Protein 1X11 (pdb70)

B-factor: mean 43.67, std 14.94, range [14.28, 111.96]

Foldseek 3Di:
DDQAVWDKFKWAWQFKDKWWDFQQDDPVVVCQVVGVVVSVVPAIWIWIHHLFWTKTARVVHRDITGTLVFWDDWDADQQKIWTGWVGGGGIMMITIIGHNCRVVVRVSSVVSCVVNVVCVCVPPVD/DDDDDDPVVVVD/DKDKWAWQDKDDDVVPCQVVGVVVSCVCVVVPCFIWMWDDALQWIWIAGPPVRHITGGLVQKDDWDQDPFWIWTGECNITTIIGHPCSVVVRVRNVVSVVVNVQVVCVVVVHHD/DDDDDDPCVVVVD

Solvent-accessible surface area: 13990 Å² total

InterPro domains:
  IPR001478 PDZ domain [PF00595] (657-739)
  IPR001478 PDZ domain [PF00595] (752-819)
  IPR001478 PDZ domain [PS50106] (656-741)
  IPR001478 PDZ domain [PS50106] (747-823)
  IPR001478 PDZ domain [SM00228] (665-743)
  IPR001478 PDZ domain [SM00228] (757-823)
  IPR006020 PTB/PI domain [PF00640] (461-617)
  IPR006020 PTB/PI domain [PS01179] (457-643)
  IPR006020 PTB/PI domain [SM00462] (456-621)
  IPR011993 PH-like domain superfamily [G3DSA:2.30.29.30] (451-618)
  IPR036034 PDZ superfamily [G3DSA:2.30.42.10] (650-744)
  IPR036034 PDZ superfamily [G3DSA:2.30.42.10] (745-831)
  IPR036034 PDZ superfamily [SSF50156] (631-754)
  IPR036034 PDZ superfamily [SSF50156] (746-830)
  IPR051230 Amyloid-beta A4 Precursor Protein-Binding [PTHR12345] (24-837)

Nearest PDB structures (foldseek):
  1x11-assembly1_B  TM=1.009E+00  e=1.014E-18  Homo sapiens
  1aqc-assembly2_B-2  TM=9.686E-01  e=5.767E-17  Homo sapiens
  3qij-assembly1_A  TM=8.470E-01  e=6.993E-02  Homo sapiens
  2ys5-assembly1_A  TM=7.601E-01  e=4.128E-02  Homo sapiens
  6d2q-assembly1_A  TM=6.461E-01  e=1.256E-01  Danio rerio

Sequence (265 aa):
EDLIDGIIFAANYLGSTQLLSDKTPSKNVRQAQEAVSRIKAQTEVDLFILTQRIKVLNADTQETDHPLRTISYIADIGNIVVLARDGKRQYKICHVFESEDAQLIAQSIGQAFSVAYQEFLRANGIQNGYENPTYKFFIIFAANYLGSTQLLVRQAQEAVSRIKAQKLAKSTEVDLFILTQRIKVLNADTQETDHPLRTISYIADIGNIVVLARYKICHVFESEDAQLIAQSIGQAFSVAYQEFLRANGINPQNGYENPTYKFFE

Structure (mmCIF, N/CA/C/O backbone):
data_1X11
#
_entry.id   1X11
#
_cell.length_a   74.600
_cell.length_b   74.600
_cell.length_c   155.400
_cell.angle_alpha   90.00
_cell.angle_beta   90.00
_cell.angle_gamma   90.00
#
_symmetry.space_group_name_H-M   'P 41 21 2'
#
loop_
_entity.id
_entity.type
_entity.pdbx_description
1 polymer X11
2 polymer '13-MER PEPTIDE'
3 water water
#
loop_
_atom_site.group_PDB
_atom_site.id
_atom_site.type_symbol
_atom_site.label_atom_id
_atom_site.label_alt_id
_atom_site.label_comp_id
_atom_site.label_asym_id
_atom_site.label_entity_id
_atom_site.label_seq_id
_atom_site.pdbx_PDB_ins_code
_atom_site.Cartn_x
_atom_site.Cartn_y
_atom_site.Cartn_z
_atom_site.occupancy
_atom_site.B_iso_or_equiv
_atom_site.auth_seq_id
_atom_site.auth_comp_id
_atom_site.auth_asym_id
_atom_site.auth_atom_id
_atom_site.pdbx_PDB_model_num
ATOM 12 N N . GLU A 1 2 ? 71.909 11.645 81.219 1.00 42.19 324 GLU A N 1
ATOM 13 C CA . GLU A 1 2 ? 70.810 10.697 81.115 1.00 41.39 324 GLU A CA 1
ATOM 14 C C . GLU A 1 2 ? 70.612 10.266 79.665 1.00 41.17 324 GLU A C 1
ATOM 15 O O . GLU A 1 2 ? 70.789 11.075 78.749 1.00 41.48 324 GLU A O 1
ATOM 22 N N . ASP A 1 3 ? 70.333 8.979 79.461 1.00 41.51 325 ASP A N 1
ATOM 23 C CA . ASP A 1 3 ? 70.115 8.430 78.118 1.00 39.89 325 ASP A CA 1
ATOM 24 C C . ASP A 1 3 ? 68.760 7.732 78.057 1.00 38.13 325 ASP A C 1
ATOM 25 O O . ASP A 1 3 ? 67.936 7.942 78.953 1.00 38.37 325 ASP A O 1
ATOM 31 N N . LEU A 1 4 ? 68.525 6.944 76.998 1.00 34.17 326 LEU A N 1
ATOM 32 C CA . LEU A 1 4 ? 67.263 6.217 76.813 1.00 31.13 326 LEU A CA 1
ATOM 33 C C . LEU A 1 4 ? 67.084 5.077 77.801 1.00 33.71 326 LEU A C 1
ATOM 34 O O . LEU A 1 4 ? 65.971 4.599 77.996 1.00 35.08 326 LEU A O 1
ATOM 40 N N . ILE A 1 5 ? 68.200 4.598 78.349 1.00 36.13 327 ILE A N 1
ATOM 41 C CA . ILE A 1 5 ? 68.223 3.522 79.335 1.00 32.18 327 ILE A CA 1
ATOM 42 C C . ILE A 1 5 ? 67.845 4.117 80.682 1.00 33.47 327 ILE A C 1
ATOM 43 O O . ILE A 1 5 ? 67.157 3.480 81.486 1.00 35.37 327 ILE A O 1
ATOM 49 N N . ASP A 1 6 ? 68.292 5.349 80.908 1.00 32.40 328 ASP A N 1
ATOM 50 C CA . ASP A 1 6 ? 68.022 6.075 82.147 1.00 35.39 328 ASP A CA 1
ATOM 51 C C . ASP A 1 6 ? 66.639 6.721 82.121 1.00 33.73 328 ASP A C 1
ATOM 52 O O . ASP A 1 6 ? 65.843 6.624 83.065 1.00 32.77 328 ASP A O 1
ATOM 58 N N . GLY A 1 7 ? 66.353 7.347 80.991 1.00 33.67 329 GLY A N 1
ATOM 59 C CA . GLY A 1 7 ? 65.101 8.045 80.815 1.00 31.51 329 GLY A CA 1
ATOM 60 C C . GLY A 1 7 ? 65.512 9.473 80.525 1.00 32.27 329 GLY A C 1
ATOM 61 O O . GLY A 1 7 ? 66.476 9.992 81.122 1.00 29.03 329 GLY A O 1
ATOM 63 N N . ILE A 1 8 ? 64.813 10.080 79.566 1.00 33.20 330 ILE A N 1
ATOM 64 C CA . ILE A 1 8 ? 65.052 11.460 79.131 1.00 29.51 330 ILE A CA 1
ATOM 65 C C . ILE A 1 8 ? 63.696 12.188 79.147 1.00 25.82 330 ILE A C 1
ATOM 66 O O . ILE A 1 8 ? 62.652 11.562 79.139 1.00 22.91 330 ILE A O 1
ATOM 72 N N . ILE A 1 9 ? 63.703 13.504 79.221 1.00 26.33 331 ILE A N 1
ATOM 73 C CA . ILE A 1 9 ? 62.445 14.212 79.269 1.00 29.62 331 ILE A CA 1
ATOM 74 C C . ILE A 1 9 ? 62.292 15.217 78.135 1.00 29.96 331 ILE A C 1
ATOM 75 O O . ILE A 1 9 ? 63.255 15.522 77.436 1.00 31.49 331 ILE A O 1
ATOM 81 N N . PHE A 1 10 ? 61.049 15.645 77.921 1.00 31.22 332 PHE A N 1
ATOM 82 C CA . PHE A 1 10 ? 60.653 16.630 76.911 1.00 29.10 332 PHE A CA 1
ATOM 83 C C . PHE A 1 10 ? 59.417 17.314 77.477 1.00 29.20 332 PHE A C 1
ATOM 84 O O . PHE A 1 10 ? 58.639 16.701 78.219 1.00 27.72 332 PHE A O 1
ATOM 93 N N . ALA A 1 11 ? 59.257 18.591 77.148 1.00 33.20 333 ALA A N 1
ATOM 94 C CA . ALA A 1 11 ? 58.119 19.387 77.621 1.00 33.03 333 ALA A CA 1
ATOM 95 C C . ALA A 1 11 ? 56.929 19.201 76.681 1.00 32.92 333 ALA A C 1
ATOM 96 O O . ALA A 1 11 ? 57.076 19.256 75.448 1.00 30.42 333 ALA A O 1
ATOM 99 N N . ALA A 1 12 ? 55.762 18.964 77.268 1.00 30.79 334 ALA A N 1
ATOM 100 C CA . ALA A 1 12 ? 54.549 18.765 76.497 1.00 29.74 334 ALA A CA 1
ATOM 101 C C . ALA A 1 12 ? 53.380 19.384 77.241 1.00 30.72 334 ALA A C 1
ATOM 102 O O . ALA A 1 12 ? 53.493 19.713 78.427 1.00 30.06 334 ALA A O 1
ATOM 105 N N . ASN A 1 13 ? 52.290 19.612 76.518 1.00 33.09 335 ASN A N 1
ATOM 106 C CA . ASN A 1 13 ? 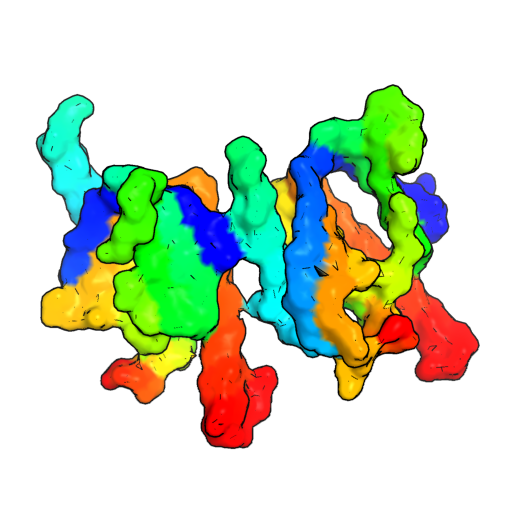51.071 20.138 77.118 1.00 34.61 335 ASN A CA 1
ATOM 107 C C . ASN A 1 13 ? 50.053 19.025 76.918 1.00 32.28 335 ASN A C 1
ATOM 108 O O . ASN A 1 13 ? 49.834 18.578 75.793 1.00 32.83 335 ASN A O 1
ATOM 116 N N . TYR A 1 14 ? 49.546 18.489 78.017 1.00 26.34 336 TYR A N 1
ATOM 117 C CA . TYR A 1 14 ? 48.575 17.422 77.969 1.00 28.69 336 TYR A CA 1
ATOM 118 C C . TYR A 1 14 ? 47.218 17.975 77.536 1.00 33.66 336 TYR A C 1
ATOM 119 O O . TYR A 1 14 ? 46.676 18.874 78.202 1.00 35.62 336 TYR A O 1
ATOM 130 N N . LEU A 1 15 ? 46.678 17.459 76.427 1.00 33.55 337 LEU A N 1
ATOM 131 C CA . LEU A 1 15 ? 45.390 17.922 75.910 1.00 32.24 337 LEU A CA 1
ATOM 132 C C . LEU A 1 15 ? 44.252 17.101 76.489 1.00 34.89 337 LEU A C 1
ATOM 133 O O . LEU A 1 15 ? 43.292 17.660 77.010 1.00 38.34 337 LEU A O 1
ATOM 139 N N . GLY A 1 16 ? 44.375 15.780 76.418 1.00 34.26 338 GLY A N 1
ATOM 140 C CA . GLY A 1 16 ? 43.349 14.905 76.950 1.00 32.50 338 GLY A CA 1
ATOM 141 C C . GLY A 1 16 ? 43.409 13.525 76.323 1.00 36.52 338 GLY A C 1
ATOM 142 O O . GLY A 1 16 ? 43.941 13.361 75.224 1.00 38.44 338 GLY A O 1
ATOM 144 N N . SER A 1 17 ? 42.876 12.525 77.019 1.00 37.76 339 SER A N 1
ATOM 145 C CA . SER A 1 17 ? 42.878 11.161 76.508 1.00 36.89 339 SER A CA 1
ATOM 146 C C . SER A 1 17 ? 41.525 10.809 75.905 1.00 38.98 339 SER A C 1
ATOM 147 O O . SER A 1 17 ? 40.512 11.434 76.218 1.00 40.49 339 SER A O 1
ATOM 152 N N . THR A 1 18 ? 41.505 9.742 75.119 1.00 39.96 340 THR A N 1
ATOM 153 C CA . THR A 1 18 ? 40.312 9.255 74.443 1.00 39.16 340 THR A CA 1
ATOM 154 C C . THR A 1 18 ? 40.394 7.717 74.431 1.00 37.28 340 THR A C 1
ATOM 155 O O . THR A 1 18 ? 41.318 7.153 75.006 1.00 37.52 340 THR A O 1
ATOM 161 N N . GLN A 1 19 ? 39.378 7.037 73.914 1.00 34.57 341 GLN A N 1
ATOM 162 C CA . GLN A 1 19 ? 39.418 5.588 73.839 1.00 34.10 341 GLN A CA 1
ATOM 163 C C . GLN A 1 19 ? 38.712 5.128 72.581 1.00 31.82 341 GLN A C 1
ATOM 164 O O . GLN A 1 19 ? 37.782 5.790 72.137 1.00 36.76 341 GLN A O 1
ATOM 173 N N . LEU A 1 20 ? 39.178 4.033 71.986 1.00 30.41 342 LEU A N 1
ATOM 174 C CA . LEU A 1 20 ? 38.573 3.493 70.771 1.00 31.32 342 LEU A CA 1
ATOM 175 C C . LEU A 1 20 ? 38.819 1.998 70.708 1.00 34.76 342 LEU A C 1
ATOM 176 O O . LEU A 1 20 ? 39.384 1.435 71.648 1.00 35.19 342 LEU A O 1
ATOM 182 N N . LEU A 1 21 ? 38.277 1.336 69.684 1.00 36.26 343 LEU A N 1
ATOM 183 C CA . LEU A 1 21 ? 38.493 -0.103 69.494 1.00 35.97 343 LEU A CA 1
ATOM 184 C C . LEU A 1 21 ? 39.409 -0.261 68.291 1.00 37.82 343 LEU A C 1
ATOM 185 O O . LEU A 1 21 ? 39.367 0.540 67.354 1.00 36.35 343 LEU A O 1
ATOM 191 N N . SER A 1 22 ? 40.212 -1.313 68.301 1.00 40.89 344 SER A N 1
ATOM 192 C CA . SER A 1 22 ? 41.140 -1.590 67.217 1.00 44.53 344 SER A CA 1
ATOM 193 C C . SER A 1 22 ? 41.207 -3.096 67.098 1.00 50.08 344 SER A C 1
ATOM 194 O O . SER A 1 22 ? 40.743 -3.810 67.986 1.00 53.25 344 SER A O 1
ATOM 199 N N . ASP A 1 23 ? 41.745 -3.584 65.992 1.00 55.36 345 ASP A N 1
ATOM 200 C CA . ASP A 1 23 ? 41.903 -5.018 65.821 1.00 61.19 345 ASP A CA 1
ATOM 201 C C . ASP A 1 23 ? 43.180 -5.416 66.543 1.00 64.04 345 ASP A C 1
ATOM 202 O O . ASP A 1 23 ? 43.815 -4.587 67.210 1.00 62.26 345 ASP A O 1
ATOM 208 N N . LYS A 1 24 ? 43.559 -6.681 66.386 1.00 67.71 346 LYS A N 1
ATOM 209 C CA . LYS A 1 24 ? 44.774 -7.215 66.995 1.00 69.21 346 LYS A CA 1
ATOM 210 C C . LYS A 1 24 ? 45.976 -6.351 66.604 1.00 67.60 346 LYS A C 1
ATOM 211 O O . LYS A 1 24 ? 46.662 -5.778 67.462 1.00 67.48 346 LYS A O 1
ATOM 214 N N . THR A 1 25 ? 46.236 -6.271 65.306 1.00 64.22 347 THR A N 1
ATOM 215 C CA . THR A 1 25 ? 47.340 -5.464 64.826 1.00 64.24 347 THR A CA 1
ATOM 216 C C . THR A 1 25 ? 46.916 -4.837 63.498 1.00 60.17 347 THR A C 1
ATOM 217 O O . THR A 1 25 ? 47.157 -5.399 62.433 1.00 61.11 347 THR A O 1
ATOM 223 N N . PRO A 1 26 ? 46.206 -3.693 63.555 1.00 57.05 348 PRO A N 1
ATOM 224 C CA . PRO A 1 26 ? 45.727 -2.963 62.374 1.00 54.64 348 PRO A CA 1
ATOM 225 C C . PRO A 1 26 ? 46.896 -2.410 61.568 1.00 53.07 348 PRO A C 1
ATOM 226 O O . PRO A 1 26 ? 48.030 -2.363 62.061 1.00 53.19 348 PRO A O 1
ATOM 230 N N . SER A 1 27 ? 46.629 -1.974 60.342 1.00 47.91 349 SER A N 1
ATOM 231 C CA . SER A 1 27 ? 47.697 -1.441 59.515 1.00 43.82 349 SER A CA 1
ATOM 232 C C . SER A 1 27 ? 48.139 -0.059 60.004 1.00 41.34 349 SER A C 1
ATOM 233 O O . SER A 1 27 ? 47.455 0.565 60.814 1.00 40.31 349 SER A O 1
ATOM 238 N N . LYS A 1 28 ? 49.321 0.365 59.557 1.00 38.12 350 LYS A N 1
ATOM 239 C CA . LYS A 1 28 ? 49.900 1.669 59.877 1.00 36.63 350 LYS A CA 1
ATOM 240 C C . LYS A 1 28 ? 48.936 2.788 59.488 1.00 32.17 350 LYS A C 1
ATOM 241 O O . LYS A 1 28 ? 48.881 3.827 60.138 1.00 30.82 350 LYS A O 1
ATOM 251 N N . ASN A 1 29 ? 48.205 2.574 58.403 1.00 27.47 351 ASN A N 1
ATOM 252 C CA . ASN A 1 29 ? 47.256 3.544 57.893 1.00 27.54 351 ASN A CA 1
ATOM 253 C C . ASN A 1 29 ? 46.079 3.707 58.837 1.00 30.88 351 ASN A C 1
ATOM 254 O O . ASN A 1 29 ? 45.653 4.829 59.138 1.00 30.53 351 ASN A O 1
ATOM 262 N N . VAL A 1 30 ? 45.536 2.578 59.287 1.00 32.20 352 VAL A N 1
ATOM 263 C CA . VAL A 1 30 ? 44.423 2.577 60.237 1.00 28.71 352 VAL A CA 1
ATOM 264 C C . VAL A 1 30 ? 44.935 3.118 61.576 1.00 29.53 352 VAL A C 1
ATOM 265 O O . VAL A 1 30 ? 44.204 3.764 62.317 1.00 28.99 352 VAL A O 1
ATOM 270 N N . ARG A 1 31 ? 46.199 2.823 61.882 1.00 32.63 353 ARG A N 1
ATOM 271 C CA . ARG A 1 31 ? 46.852 3.298 63.096 1.00 29.51 353 ARG A CA 1
ATOM 272 C C . ARG A 1 31 ? 46.879 4.806 63.012 1.00 26.41 353 ARG A C 1
ATOM 273 O O . ARG A 1 31 ? 46.473 5.489 63.945 1.00 31.62 353 ARG A O 1
ATOM 305 N N . GLN A 1 34 ? 43.443 6.193 63.393 1.00 27.06 356 GLN A N 1
ATOM 306 C CA . GLN A 1 34 ? 43.036 6.102 64.812 1.00 28.36 356 GLN A CA 1
ATOM 307 C C . GLN A 1 34 ? 43.611 7.248 65.633 1.00 27.41 356 GLN A C 1
ATOM 308 O O . GLN A 1 34 ? 42.943 7.788 66.529 1.00 25.61 356 GLN A O 1
ATOM 317 N N . ALA A 1 35 ? 44.885 7.544 65.373 1.00 27.19 357 ALA A N 1
ATOM 318 C CA . ALA A 1 35 ? 45.588 8.628 66.034 1.00 25.34 357 ALA A CA 1
ATOM 319 C C . ALA A 1 35 ? 44.889 9.931 65.614 1.00 26.38 357 ALA A C 1
ATOM 320 O O . ALA A 1 35 ? 44.538 10.772 66.454 1.00 23.56 357 ALA A O 1
ATOM 323 N N . GLN A 1 36 ? 44.607 10.031 64.316 1.00 28.64 358 GLN A N 1
ATOM 324 C CA . GLN A 1 36 ? 43.927 11.185 63.720 1.00 31.10 358 GLN A CA 1
ATOM 325 C C . GLN A 1 36 ? 42.560 11.394 64.354 1.00 31.12 358 GLN A C 1
ATOM 326 O O . GLN A 1 36 ? 42.172 12.518 64.702 1.00 29.64 358 GLN A O 1
ATOM 335 N N . GLU A 1 37 ? 41.843 10.287 64.505 1.00 33.56 359 GLU A N 1
ATOM 336 C CA . GLU A 1 37 ? 40.516 10.278 65.107 1.00 35.06 359 GLU A CA 1
ATOM 337 C C . GLU A 1 37 ? 40.631 10.778 66.544 1.00 35.09 359 GLU A C 1
ATOM 338 O O . GLU A 1 37 ? 39.770 11.520 67.011 1.00 34.87 359 GLU A O 1
ATOM 345 N N . ALA A 1 38 ? 41.735 10.419 67.206 1.00 35.14 360 ALA A N 1
ATOM 346 C CA . ALA A 1 38 ? 42.008 10.823 68.583 1.00 33.63 360 ALA A CA 1
ATOM 347 C C . ALA A 1 38 ? 42.098 12.329 68.672 1.00 36.43 360 ALA A C 1
ATOM 348 O O . ALA A 1 38 ? 41.420 12.957 69.485 1.00 36.72 360 ALA A O 1
ATOM 351 N N . VAL A 1 39 ? 42.940 12.915 67.831 1.00 41.00 361 VAL A N 1
ATOM 352 C CA . VAL A 1 39 ? 43.109 14.363 67.827 1.00 43.98 361 VAL A CA 1
ATOM 353 C C . VAL A 1 39 ? 41.751 15.025 67.632 1.00 44.85 361 VAL A C 1
ATOM 354 O O . VAL A 1 39 ? 41.355 15.891 68.405 1.00 44.94 361 VAL A O 1
ATOM 359 N N . SER A 1 40 ? 41.037 14.581 66.603 1.00 48.24 362 SER A N 1
ATOM 360 C CA . SER A 1 40 ? 39.720 15.115 66.279 1.00 47.13 362 SER A CA 1
ATOM 361 C C . SER A 1 40 ? 38.819 15.160 67.510 1.00 46.65 362 SER A C 1
ATOM 362 O O . SER A 1 40 ? 38.239 16.210 67.821 1.00 44.18 362 SER A O 1
ATOM 367 N N . ARG A 1 41 ? 38.737 14.037 68.224 1.00 44.71 363 ARG A N 1
ATOM 368 C CA . ARG A 1 41 ? 37.905 13.960 69.412 1.00 45.20 363 ARG A CA 1
ATOM 369 C C . ARG A 1 41 ? 38.370 14.984 70.417 1.00 49.71 363 ARG A C 1
ATOM 370 O O . ARG A 1 41 ? 37.556 15.589 71.124 1.00 54.48 363 ARG A O 1
ATOM 384 N N . ILE A 1 42 ? 39.681 15.174 70.492 1.00 48.69 364 ILE A N 1
ATOM 385 C CA . ILE A 1 42 ? 40.226 16.126 71.440 1.00 48.15 364 ILE A CA 1
ATOM 386 C C . ILE A 1 42 ? 39.869 17.565 71.044 1.00 48.98 364 ILE A C 1
ATOM 387 O O . ILE A 1 42 ? 39.308 18.300 71.852 1.00 48.86 364 ILE A O 1
ATOM 393 N N . LYS A 1 43 ? 40.131 17.943 69.795 1.00 49.57 365 LYS A N 1
ATOM 394 C CA . LYS A 1 43 ? 39.850 19.300 69.332 1.00 53.39 365 LYS A CA 1
ATOM 395 C C . LYS A 1 43 ? 38.389 19.678 69.537 1.00 57.42 365 LYS A C 1
ATOM 396 O O . LYS A 1 43 ? 38.076 20.679 70.176 1.00 56.42 365 LYS A O 1
ATOM 415 N N . ALA A 1 45 ? 36.189 19.230 71.432 1.00 60.68 367 ALA A N 1
ATOM 416 C CA . ALA A 1 45 ? 35.899 18.919 72.831 1.00 62.33 367 ALA A CA 1
ATOM 417 C C . ALA A 1 45 ? 36.498 20.040 73.681 1.00 63.20 367 ALA A C 1
ATOM 418 O O . ALA A 1 45 ? 36.214 20.152 74.875 1.00 64.36 367 ALA A O 1
ATOM 421 N N . GLN A 1 46 ? 37.362 20.835 73.053 1.00 63.84 368 GLN A N 1
ATOM 422 C CA . GLN A 1 46 ? 38.024 21.960 73.688 1.00 62.53 368 GLN A CA 1
ATOM 423 C C . GLN A 1 46 ? 37.204 23.210 73.402 1.00 65.14 368 GLN A C 1
ATOM 424 O O . GLN A 1 46 ? 36.734 23.330 72.240 1.00 66.08 368 GLN A O 1
ATOM 442 N N . THR A 1 64 ? 47.205 21.177 80.607 1.00 68.02 386 THR A N 1
ATOM 443 C CA . THR A 1 64 ? 48.175 20.943 81.673 1.00 62.57 386 THR A CA 1
ATOM 444 C C . THR A 1 64 ? 49.577 20.824 81.076 1.00 62.04 386 THR A C 1
ATOM 445 O O . THR A 1 64 ? 49.767 20.098 80.097 1.00 61.14 386 THR A O 1
ATOM 451 N N . GLU A 1 65 ? 50.535 21.570 81.628 1.00 61.79 387 GLU A N 1
ATOM 452 C CA . GLU A 1 65 ? 51.930 21.523 81.177 1.00 60.13 387 GLU A CA 1
ATOM 453 C C . GLU A 1 65 ? 52.566 20.324 81.896 1.00 57.64 387 GLU A C 1
ATOM 454 O O . GLU A 1 65 ? 52.439 20.193 83.124 1.00 58.23 387 GLU A O 1
ATOM 461 N N . VAL A 1 66 ? 53.198 19.431 81.132 1.00 51.75 388 VAL A N 1
ATOM 462 C CA . VAL A 1 66 ? 53.816 18.228 81.690 1.00 46.12 388 VAL A CA 1
ATOM 463 C C . VAL A 1 66 ? 55.170 17.920 81.080 1.00 45.08 388 VAL A C 1
ATOM 464 O O . VAL A 1 66 ? 55.535 18.483 80.047 1.00 46.26 388 VAL A O 1
ATOM 469 N N . ASP A 1 67 ? 55.892 17.007 81.730 1.00 44.39 389 ASP A N 1
ATOM 470 C CA . ASP A 1 67 ? 57.213 16.537 81.282 1.00 43.02 389 ASP A CA 1
ATOM 471 C C . ASP A 1 67 ? 57.025 15.068 80.928 1.00 40.97 389 ASP A C 1
ATOM 472 O O . ASP A 1 67 ? 56.613 14.264 81.772 1.00 37.06 389 ASP A O 1
ATOM 478 N N . LEU A 1 68 ? 57.256 14.726 79.670 1.00 40.16 390 LEU A N 1
ATOM 479 C CA . LEU A 1 68 ? 57.113 13.343 79.273 1.00 42.72 390 LEU A CA 1
ATOM 480 C C . LEU A 1 68 ? 58.423 12.673 79.625 1.00 44.98 390 LEU A C 1
ATOM 481 O O . LEU A 1 68 ? 59.493 13.206 79.336 1.00 48.97 390 LEU A O 1
ATOM 487 N N . PHE A 1 69 ? 58.331 11.526 80.285 1.00 45.23 391 PHE A N 1
ATOM 488 C CA . PHE A 1 69 ? 59.496 10.757 80.679 1.00 39.07 391 PHE A CA 1
ATOM 489 C C . PHE A 1 69 ? 59.479 9.488 79.838 1.00 35.66 391 PHE A C 1
ATOM 490 O O . PHE A 1 69 ? 58.612 8.636 80.006 1.00 33.33 391 PHE A O 1
ATOM 499 N N . ILE A 1 70 ? 60.397 9.408 78.885 1.00 33.88 392 ILE A N 1
ATOM 500 C CA . ILE A 1 70 ? 60.503 8.254 78.008 1.00 32.78 392 ILE A CA 1
ATOM 501 C C . ILE A 1 70 ? 61.684 7.370 78.405 1.00 33.20 392 ILE A C 1
ATOM 502 O O . ILE A 1 70 ? 62.802 7.836 78.621 1.00 32.78 392 ILE A O 1
ATOM 508 N N . LEU A 1 71 ? 61.437 6.073 78.426 1.00 35.96 393 LEU A N 1
ATOM 509 C CA . LEU A 1 71 ? 62.438 5.109 78.820 1.00 35.00 393 LEU A CA 1
ATOM 510 C C . LEU A 1 71 ? 62.304 3.854 77.981 1.00 35.22 393 LEU A C 1
ATOM 511 O O . LEU A 1 71 ? 61.264 3.600 77.376 1.00 35.82 393 LEU A O 1
ATOM 517 N N . THR A 1 72 ? 63.341 3.035 77.981 1.00 35.00 394 THR A N 1
ATOM 518 C CA . THR A 1 72 ? 63.293 1.804 77.225 1.00 32.31 394 THR A CA 1
ATOM 519 C C . THR A 1 72 ? 62.348 0.863 77.950 1.00 33.27 394 THR A C 1
ATOM 520 O O . THR A 1 72 ? 62.208 -0.283 77.562 1.00 35.36 394 THR A O 1
ATOM 526 N N . GLN A 1 73 ? 61.721 1.333 79.028 1.00 36.57 395 GLN A N 1
ATOM 527 C CA . GLN A 1 73 ? 60.786 0.486 79.753 1.00 41.18 395 GLN A CA 1
ATOM 528 C C . GLN A 1 73 ? 59.576 1.172 80.385 1.00 40.46 395 GLN A C 1
ATOM 529 O O . GLN A 1 73 ? 58.702 0.500 80.924 1.00 39.20 395 GLN A O 1
ATOM 538 N N . ARG A 1 74 ? 59.498 2.494 80.298 1.00 41.91 396 ARG A N 1
ATOM 539 C CA . ARG A 1 74 ? 58.363 3.218 80.876 1.00 42.71 396 ARG A CA 1
ATOM 540 C C . ARG A 1 74 ? 58.085 4.530 80.164 1.00 38.27 396 ARG A C 1
ATOM 541 O O . ARG A 1 74 ? 58.980 5.132 79.580 1.00 34.61 396 ARG A O 1
ATOM 555 N N . ILE A 1 75 ? 56.824 4.933 80.172 1.00 38.00 397 ILE A N 1
ATOM 556 C CA . ILE A 1 75 ? 56.430 6.219 79.618 1.00 40.43 397 ILE A CA 1
ATOM 557 C C . ILE A 1 75 ? 55.613 6.877 80.736 1.00 41.62 397 ILE A C 1
ATOM 558 O O . ILE A 1 75 ? 54.513 6.418 81.073 1.00 44.35 397 ILE A O 1
ATOM 564 N N . LYS A 1 76 ? 56.189 7.902 81.354 1.00 40.24 398 LYS A N 1
ATOM 565 C CA . LYS A 1 76 ? 55.538 8.618 82.439 1.00 36.74 398 LYS A CA 1
ATOM 566 C C . LYS A 1 76 ? 55.214 10.042 82.047 1.00 36.87 398 LYS A C 1
ATOM 567 O O . LYS A 1 76 ? 55.939 10.671 81.277 1.00 32.39 398 LYS A O 1
ATOM 577 N N . VAL A 1 77 ? 54.094 10.533 82.561 1.00 39.39 399 VAL A N 1
ATOM 578 C CA . VAL A 1 77 ? 53.653 11.900 82.315 1.00 39.55 399 VAL A CA 1
ATOM 579 C C . VAL A 1 77 ? 53.704 12.611 83.660 1.00 39.36 399 VAL A C 1
ATOM 580 O O . VAL A 1 77 ? 52.938 12.286 84.567 1.00 41.64 399 VAL A O 1
ATOM 585 N N . LEU A 1 78 ? 54.626 13.557 83.794 1.00 40.07 400 LEU A N 1
ATOM 586 C CA . LEU A 1 78 ? 54.792 14.289 85.044 1.00 40.04 400 LEU A CA 1
ATOM 587 C C . LEU A 1 78 ? 54.178 15.670 85.002 1.00 40.59 400 LEU A C 1
ATOM 588 O O . LEU A 1 78 ? 54.134 16.310 83.955 1.00 37.91 400 LEU A O 1
ATOM 594 N N . ASN A 1 79 ? 53.656 16.105 86.140 1.00 45.50 401 ASN A N 1
ATOM 595 C CA . ASN A 1 79 ? 53.073 17.425 86.221 1.00 52.44 401 ASN A CA 1
ATOM 596 C C . ASN A 1 79 ? 54.242 18.403 86.332 1.00 56.21 401 ASN A C 1
ATOM 597 O O . ASN A 1 79 ? 54.755 18.621 87.427 1.00 57.22 401 ASN A O 1
ATOM 605 N N . ALA A 1 80 ? 54.656 18.970 85.196 1.00 58.39 402 ALA A N 1
ATOM 606 C CA . ALA A 1 80 ? 55.785 19.907 85.094 1.00 60.21 402 ALA A CA 1
ATOM 607 C C . ALA A 1 80 ? 56.045 20.772 86.319 1.00 63.02 402 ALA A C 1
ATOM 608 O O . ALA A 1 80 ? 57.187 20.904 86.780 1.00 62.49 402 ALA A O 1
ATOM 611 N N . ASP A 1 81 ? 54.969 21.366 86.822 1.00 66.10 403 ASP A N 1
ATOM 612 C CA . ASP A 1 81 ? 55.004 22.245 87.985 1.00 69.02 403 ASP A CA 1
ATOM 613 C C . ASP A 1 81 ? 55.278 21.519 89.312 1.00 66.82 403 ASP A C 1
ATOM 614 O O . ASP A 1 81 ? 56.057 21.996 90.139 1.00 64.33 403 ASP A O 1
ATOM 620 N N . THR A 1 82 ? 54.706 20.329 89.456 1.00 65.70 404 THR A N 1
ATOM 621 C CA . THR A 1 82 ? 54.813 19.552 90.678 1.00 63.95 404 THR A CA 1
ATOM 622 C C . THR A 1 82 ? 55.550 18.213 90.588 1.00 64.23 404 THR A C 1
ATOM 623 O O . THR A 1 82 ? 55.719 17.536 91.603 1.00 65.46 404 THR A O 1
ATOM 629 N N . GLN A 1 83 ? 56.008 17.844 89.393 1.00 63.39 405 GLN A N 1
ATOM 630 C CA . GLN A 1 83 ? 56.697 16.563 89.145 1.00 61.91 405 GLN A CA 1
ATOM 631 C C . GLN A 1 83 ? 56.021 15.277 89.655 1.00 58.60 405 GLN A C 1
ATOM 632 O O . GLN A 1 83 ? 56.622 14.204 89.662 1.00 53.52 405 GLN A O 1
ATOM 641 N N . GLU A 1 84 ? 54.753 15.394 90.034 1.00 59.60 406 GLU A N 1
ATOM 642 C CA . GLU A 1 84 ? 53.972 14.255 90.498 1.00 58.91 406 GLU A CA 1
ATOM 643 C C . GLU A 1 84 ? 53.431 13.497 89.280 1.00 56.44 406 GLU A C 1
ATOM 644 O O . GLU A 1 84 ? 52.875 14.108 88.349 1.00 56.46 406 GLU A O 1
ATOM 651 N N . THR A 1 85 ? 53.607 12.175 89.293 1.00 51.04 407 THR A N 1
ATOM 652 C CA . THR A 1 85 ? 53.177 11.317 88.202 1.00 44.80 407 THR A CA 1
ATOM 653 C C . THR A 1 85 ? 51.671 11.288 87.975 1.00 44.92 407 THR A C 1
ATOM 654 O O . THR A 1 85 ? 50.883 10.886 88.833 1.00 42.51 407 THR A O 1
ATOM 678 N N . ASP A 1 88 ? 51.792 6.616 84.322 1.00 39.07 410 ASP A N 1
ATOM 679 C CA . ASP A 1 88 ? 52.980 5.776 84.327 1.00 35.46 410 ASP A CA 1
ATOM 680 C C . ASP A 1 88 ? 52.609 4.498 83.589 1.00 34.25 410 ASP A C 1
ATOM 681 O O . ASP A 1 88 ? 51.893 3.650 84.122 1.00 35.91 410 ASP A O 1
ATOM 687 N N . HIS A 1 89 ? 53.060 4.382 82.345 1.00 32.68 411 HIS A N 1
ATOM 688 C CA . HIS A 1 89 ? 52.744 3.218 81.519 1.00 32.42 411 HIS A CA 1
ATOM 689 C C . HIS A 1 89 ? 53.945 2.336 81.156 1.00 33.70 411 HIS A C 1
ATOM 690 O O . HIS A 1 89 ? 54.954 2.831 80.628 1.00 34.86 411 HIS A O 1
ATOM 700 N N . PRO A 1 90 ? 53.864 1.020 81.465 1.00 32.13 412 PRO A N 1
ATOM 701 C CA . PRO A 1 90 ? 54.942 0.070 81.147 1.00 29.84 412 PRO A CA 1
ATOM 702 C C . PRO A 1 90 ? 55.019 0.033 79.626 1.00 28.97 412 PRO A C 1
ATOM 703 O O . PRO A 1 90 ? 54.014 -0.120 78.956 1.00 29.47 412 PRO A O 1
ATOM 707 N N . LEU A 1 91 ? 56.217 0.167 79.089 1.00 30.97 413 LEU A N 1
ATOM 708 C CA . LEU A 1 91 ? 56.402 0.221 77.655 1.00 31.22 413 LEU A CA 1
ATOM 709 C C . LEU A 1 91 ? 55.696 -0.851 76.830 1.00 33.20 413 LEU A C 1
ATOM 710 O O . LEU A 1 91 ? 55.318 -0.593 75.690 1.00 35.64 413 LEU A O 1
ATOM 716 N N . ARG A 1 92 ? 55.495 -2.031 77.411 1.00 35.08 414 ARG A N 1
ATOM 717 C CA . ARG A 1 92 ? 54.843 -3.148 76.725 1.00 34.60 414 ARG A CA 1
ATOM 718 C C . ARG A 1 92 ? 53.345 -2.927 76.556 1.00 35.39 414 ARG A C 1
ATOM 719 O O . ARG A 1 92 ? 52.698 -3.595 75.736 1.00 35.50 414 ARG A O 1
ATOM 733 N N . THR A 1 93 ? 52.790 -2.026 77.366 1.00 34.88 415 THR A N 1
ATOM 734 C CA . THR A 1 93 ? 51.364 -1.707 77.293 1.00 31.31 415 THR A CA 1
ATOM 735 C C . THR A 1 93 ? 50.989 -0.720 76.163 1.00 25.10 415 THR A C 1
ATOM 736 O O . THR A 1 93 ? 49.837 -0.677 75.753 1.00 21.67 415 THR A O 1
ATOM 742 N N . ILE A 1 94 ? 51.970 0.024 75.640 1.00 24.58 416 ILE A N 1
ATOM 743 C CA . ILE A 1 94 ? 51.756 0.994 74.553 1.00 21.45 416 ILE A CA 1
ATOM 744 C C . ILE A 1 94 ? 51.916 0.275 73.227 1.00 26.98 416 ILE A C 1
ATOM 745 O O . ILE A 1 94 ? 52.933 -0.400 73.002 1.00 30.00 416 ILE A O 1
ATOM 751 N N . SER A 1 95 ? 50.938 0.427 72.337 1.00 28.77 417 SER A N 1
ATOM 752 C CA . SER A 1 95 ? 50.980 -0.245 71.035 1.00 28.01 417 SER A CA 1
ATOM 753 C C . SER A 1 95 ? 51.474 0.624 69.910 1.00 26.26 417 SER A C 1
ATOM 754 O O . SER A 1 95 ? 52.235 0.175 69.071 1.00 25.47 417 SER A O 1
ATOM 759 N N . TYR A 1 96 ? 51.139 1.902 69.987 1.00 25.85 418 TYR A N 1
ATOM 760 C CA . TYR A 1 96 ? 51.468 2.849 68.951 1.00 23.53 418 TYR A CA 1
ATOM 761 C C . TYR A 1 96 ? 51.712 4.234 69.530 1.00 25.66 418 TYR A C 1
ATOM 762 O O . TYR A 1 96 ? 51.275 4.558 70.642 1.00 25.28 418 TYR A O 1
ATOM 773 N N . ILE A 1 97 ? 52.483 5.013 68.787 1.00 26.62 419 ILE A N 1
ATOM 774 C CA . ILE A 1 97 ? 52.797 6.391 69.128 1.00 28.34 419 ILE A CA 1
ATOM 775 C C . ILE A 1 97 ? 52.850 7.068 67.748 1.00 28.08 419 ILE A C 1
ATOM 776 O O . ILE A 1 97 ? 53.166 6.416 66.734 1.00 25.80 419 ILE A O 1
ATOM 782 N N . ALA A 1 98 ? 52.435 8.325 67.679 1.00 24.29 420 ALA A N 1
ATOM 783 C CA . ALA A 1 98 ? 52.463 9.028 66.403 1.00 26.25 420 ALA A CA 1
ATOM 784 C C . ALA A 1 98 ? 52.595 10.528 66.587 1.00 27.82 420 ALA A C 1
ATOM 785 O O . ALA A 1 98 ? 52.208 11.067 67.641 1.00 28.96 420 ALA A O 1
ATOM 788 N N . ASP A 1 99 ? 53.204 11.181 65.595 1.00 28.27 421 ASP A N 1
ATOM 789 C CA . ASP A 1 99 ? 53.343 12.631 65.613 1.00 27.38 421 ASP A CA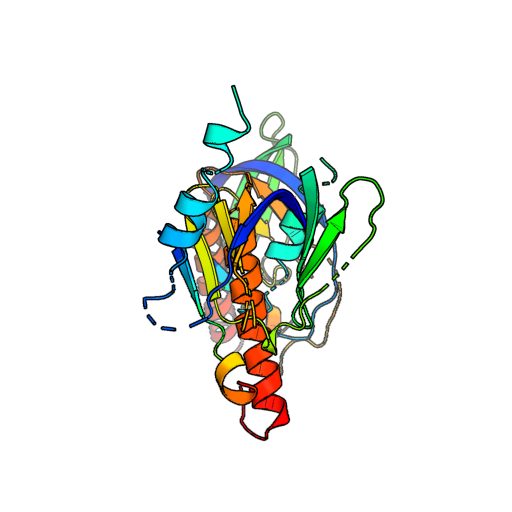 1
ATOM 790 C C . ASP A 1 99 ? 52.619 13.207 64.412 1.00 26.99 421 ASP A C 1
ATOM 791 O O . ASP A 1 99 ? 52.731 12.717 63.274 1.00 22.41 421 ASP A O 1
ATOM 797 N N . ILE A 1 100 ? 51.711 14.122 64.720 1.00 31.45 422 ILE A N 1
ATOM 798 C CA . ILE A 1 100 ? 50.947 14.807 63.690 1.00 32.61 422 ILE A CA 1
ATOM 799 C C . ILE A 1 100 ? 51.227 16.290 63.889 1.00 34.81 422 ILE A C 1
ATOM 800 O O . ILE A 1 100 ? 50.525 16.992 64.631 1.00 35.83 422 ILE A O 1
ATOM 806 N N . GLY A 1 101 ? 52.322 16.726 63.269 1.00 33.71 423 GLY A N 1
ATOM 807 C CA . GLY A 1 101 ? 52.757 18.093 63.391 1.00 31.20 423 GLY A CA 1
ATOM 808 C C . GLY A 1 101 ? 53.238 18.282 64.814 1.00 34.68 423 GLY A C 1
ATOM 809 O O . GLY A 1 101 ? 54.031 17.497 65.340 1.00 36.21 423 GLY A O 1
ATOM 811 N N . ASN A 1 102 ? 52.657 19.281 65.462 1.00 39.32 424 ASN A N 1
ATOM 812 C CA . ASN A 1 102 ? 52.958 19.680 66.831 1.00 39.27 424 ASN A CA 1
ATOM 813 C C . ASN A 1 102 ? 52.267 18.742 67.828 1.00 38.28 424 ASN A C 1
ATOM 814 O O . ASN A 1 102 ? 52.310 18.951 69.044 1.00 37.53 424 ASN A O 1
ATOM 822 N N . ILE A 1 103 ? 51.621 17.710 67.308 1.00 38.74 425 ILE A N 1
ATOM 823 C CA . ILE A 1 103 ? 50.866 16.790 68.142 1.00 39.06 425 ILE A CA 1
ATOM 824 C C . ILE A 1 103 ? 51.507 15.408 68.341 1.00 36.66 425 ILE A C 1
ATOM 825 O O . ILE A 1 103 ? 52.172 14.871 67.451 1.00 35.25 425 ILE A O 1
ATOM 831 N N . VAL A 1 104 ? 51.276 14.852 69.525 1.00 34.17 426 VAL A N 1
ATOM 832 C CA . VAL A 1 104 ? 51.788 13.554 69.916 1.00 33.39 426 VAL A CA 1
ATOM 833 C C . VAL A 1 104 ? 50.617 12.673 70.374 1.00 30.14 426 VAL A C 1
ATOM 834 O O . VAL A 1 104 ? 49.766 13.110 71.157 1.00 26.78 426 VAL A O 1
ATOM 839 N N . VAL A 1 105 ? 50.542 11.452 69.862 1.00 28.98 427 VAL A N 1
ATOM 840 C CA . VAL A 1 105 ? 49.492 10.532 70.296 1.00 31.97 427 VAL A CA 1
ATOM 841 C C . VAL A 1 105 ? 50.071 9.214 70.804 1.00 31.29 427 VAL A C 1
ATOM 842 O O . VAL A 1 105 ? 50.699 8.455 70.060 1.00 31.31 427 VAL A O 1
ATOM 847 N N . LEU A 1 106 ? 49.879 8.990 72.097 1.00 31.92 428 LEU A N 1
ATOM 848 C CA . LEU A 1 106 ? 50.349 7.812 72.809 1.00 32.44 428 LEU A CA 1
ATOM 849 C C . LEU A 1 106 ? 49.149 6.862 72.926 1.00 35.20 428 LEU A C 1
ATOM 850 O O . LEU A 1 106 ? 48.136 7.198 73.565 1.00 33.79 428 LEU A O 1
ATOM 865 N N . ALA A 1 108 ? 47.763 3.395 74.378 1.00 37.03 430 ALA A N 1
ATOM 866 C CA . ALA A 1 108 ? 47.905 2.287 75.351 1.00 36.52 430 ALA A CA 1
ATOM 867 C C . ALA A 1 108 ? 46.774 1.270 75.262 1.00 38.02 430 ALA A C 1
ATOM 868 O O . ALA A 1 108 ? 45.651 1.614 74.899 1.00 37.06 430 ALA A O 1
ATOM 871 N N . ARG A 1 109 ? 47.065 0.027 75.640 1.00 41.92 431 ARG A N 1
ATOM 872 C CA . ARG A 1 109 ? 46.061 -1.045 75.591 1.00 43.60 431 ARG A CA 1
ATOM 873 C C . ARG A 1 109 ? 45.107 -1.036 76.784 1.00 40.78 431 ARG A C 1
ATOM 874 O O . ARG A 1 109 ? 45.508 -0.697 77.901 1.00 39.39 431 ARG A O 1
ATOM 888 N N . ASP A 1 129 ? 47.505 -13.640 64.190 1.00 92.11 451 ASP A N 1
ATOM 889 C CA . ASP A 1 129 ? 48.868 -13.094 64.464 1.00 92.75 451 ASP A CA 1
ATOM 890 C C . ASP A 1 129 ? 48.748 -11.797 65.251 1.00 92.06 451 ASP A C 1
ATOM 891 O O . ASP A 1 129 ? 48.080 -10.860 64.813 1.00 92.82 451 ASP A O 1
ATOM 893 N N . GLY A 1 130 ? 49.403 -11.746 66.403 1.00 91.09 452 GLY A N 1
ATOM 894 C CA . GLY A 1 130 ? 49.341 -10.556 67.225 1.00 91.57 452 GLY A CA 1
ATOM 895 C C . GLY A 1 130 ? 48.301 -10.714 68.313 1.00 91.94 452 GLY A C 1
ATOM 896 O O . GLY A 1 130 ? 47.470 -11.627 68.258 1.00 93.89 452 GLY A O 1
ATOM 898 N N . LYS A 1 131 ? 48.352 -9.829 69.304 1.00 90.78 453 LYS A N 1
ATOM 899 C CA . LYS A 1 131 ? 47.428 -9.849 70.435 1.00 89.17 453 LYS A CA 1
ATOM 900 C C . LYS A 1 131 ? 45.999 -9.577 69.994 1.00 87.61 453 LYS A C 1
ATOM 901 O O . LYS A 1 131 ? 45.715 -8.523 69.432 1.00 85.22 453 LYS A O 1
ATOM 904 N N . ARG A 1 132 ? 45.104 -10.524 70.266 1.00 86.87 454 ARG A N 1
ATOM 905 C CA . ARG A 1 132 ? 43.700 -10.379 69.902 1.00 86.32 454 ARG A CA 1
ATOM 906 C C . ARG A 1 132 ? 42.953 -9.562 70.966 1.00 85.40 454 ARG A C 1
ATOM 907 O O . ARG A 1 132 ? 42.245 -10.109 71.811 1.00 87.29 454 ARG A O 1
ATOM 921 N N . GLN A 1 133 ? 43.182 -8.253 70.965 1.00 83.03 455 GLN A N 1
ATOM 922 C CA . GLN A 1 133 ? 42.540 -7.360 71.928 1.00 80.81 455 GLN A CA 1
ATOM 923 C C . GLN A 1 133 ? 41.955 -6.191 71.152 1.00 80.53 455 GLN A C 1
ATOM 924 O O . GLN A 1 133 ? 42.362 -5.958 70.010 1.00 81.89 455 GLN A O 1
ATOM 933 N N . TYR A 1 134 ? 41.023 -5.454 71.765 1.00 78.05 456 TYR A N 1
ATOM 934 C CA . TYR A 1 134 ? 40.358 -4.348 71.069 1.00 74.50 456 TYR A CA 1
ATOM 935 C C . TYR A 1 134 ? 40.374 -2.915 71.625 1.00 70.77 456 TYR A C 1
ATOM 936 O O . TYR A 1 134 ? 40.797 -1.992 70.925 1.00 71.69 456 TYR A O 1
ATOM 947 N N . LYS A 1 135 ? 39.911 -2.707 72.854 1.00 65.58 457 LYS A N 1
ATOM 948 C CA . LYS A 1 135 ? 39.853 -1.351 73.413 1.00 62.30 457 LYS A CA 1
ATOM 949 C C . LYS A 1 135 ? 41.184 -0.673 73.764 1.00 60.46 457 LYS A C 1
ATOM 950 O O . LYS A 1 135 ? 41.975 -1.195 74.565 1.00 62.79 457 LYS A O 1
ATOM 969 N N . ILE A 1 137 ? 43.350 3.128 74.748 1.00 37.17 459 ILE A N 1
ATOM 970 C CA . ILE A 1 137 ? 43.319 4.408 75.462 1.00 30.23 459 ILE A CA 1
ATOM 971 C C . ILE A 1 137 ? 44.363 5.352 74.826 1.00 28.30 459 ILE A C 1
ATOM 972 O O . ILE A 1 137 ? 45.568 5.148 74.948 1.00 27.89 459 ILE A O 1
ATOM 978 N N . CYS A 1 138 ? 43.896 6.392 74.160 1.00 27.88 460 CYS A N 1
ATOM 979 C CA . CYS A 1 138 ? 44.783 7.323 73.486 1.00 25.99 460 CYS A CA 1
ATOM 980 C C . CYS A 1 138 ? 45.025 8.599 74.304 1.00 27.38 460 CYS A C 1
ATOM 981 O O . CYS A 1 138 ? 44.085 9.183 74.856 1.00 25.01 460 CYS A O 1
ATOM 986 N N . HIS A 1 139 ? 46.292 8.992 74.433 1.00 29.16 461 HIS A N 1
ATOM 987 C CA . HIS A 1 139 ? 46.673 10.207 75.178 1.00 28.98 461 HIS A CA 1
ATOM 988 C C . HIS A 1 139 ? 47.216 11.201 74.172 1.00 28.41 461 HIS A C 1
ATOM 989 O O . HIS A 1 139 ? 48.131 10.879 73.411 1.00 30.45 461 HIS A O 1
ATOM 999 N N . VAL A 1 140 ? 46.628 12.389 74.120 1.00 27.92 462 VAL A N 1
ATOM 1000 C CA . VAL A 1 140 ? 47.077 13.395 73.166 1.00 26.71 462 VAL A CA 1
ATOM 1001 C C . VAL A 1 140 ? 47.821 14.540 73.871 1.00 26.15 462 VAL A C 1
ATOM 1002 O O . VAL A 1 140 ? 47.367 15.066 74.898 1.00 24.69 462 VAL A O 1
ATOM 1007 N N . PHE A 1 141 ? 48.987 14.884 73.332 1.00 27.33 463 PHE A N 1
ATOM 1008 C CA . PHE A 1 141 ? 49.824 15.954 73.873 1.00 26.19 463 PHE A CA 1
ATOM 1009 C C . PHE A 1 141 ? 50.134 16.920 72.759 1.00 27.30 463 PHE A C 1
ATOM 1010 O O . PHE A 1 141 ? 50.076 16.560 71.586 1.00 28.86 463 PHE A O 1
ATOM 1019 N N . GLU A 1 142 ? 50.529 18.125 73.133 1.00 29.58 464 GLU A N 1
ATOM 1020 C CA . GLU A 1 142 ? 50.891 19.155 72.175 1.00 33.20 464 GLU A CA 1
ATOM 1021 C C . GLU A 1 142 ? 52.321 19.488 72.561 1.00 28.98 464 GLU A C 1
ATOM 1022 O O . GLU A 1 142 ? 52.596 19.700 73.749 1.00 22.97 464 GLU A O 1
ATOM 1029 N N . SER A 1 143 ? 53.222 19.480 71.576 1.00 28.30 465 SER A N 1
ATOM 1030 C CA . SER A 1 143 ? 54.640 19.767 71.801 1.00 30.78 465 SER A CA 1
ATOM 1031 C C . SER A 1 143 ? 55.441 20.132 70.540 1.00 31.07 465 SER A C 1
ATOM 1032 O O . SER A 1 143 ? 55.283 19.526 69.496 1.00 31.22 465 SER A O 1
ATOM 1037 N N . GLU A 1 144 ? 56.330 21.112 70.663 1.00 38.25 466 GLU A N 1
ATOM 1038 C CA . GLU A 1 144 ? 57.197 21.528 69.554 1.00 43.04 466 GLU A CA 1
ATOM 1039 C C . GLU A 1 144 ? 58.153 20.365 69.346 1.00 38.86 466 GLU A C 1
ATOM 1040 O O . GLU A 1 144 ? 58.673 20.169 68.262 1.00 38.90 466 GLU A O 1
ATOM 1047 N N . ASP A 1 145 ? 58.276 19.527 70.369 1.00 36.74 467 ASP A N 1
ATOM 1048 C CA . ASP A 1 145 ? 59.152 18.370 70.331 1.00 37.56 467 ASP A CA 1
ATOM 1049 C C . ASP A 1 145 ? 58.476 17.058 69.951 1.00 38.69 467 ASP A C 1
ATOM 1050 O O . ASP A 1 145 ? 59.004 15.981 70.241 1.00 38.51 467 ASP A O 1
ATOM 1056 N N . ALA A 1 146 ? 57.341 17.154 69.258 1.00 39.77 468 ALA A N 1
ATOM 1057 C CA . ALA A 1 146 ? 56.561 15.987 68.819 1.00 40.90 468 ALA A CA 1
ATOM 1058 C C . ALA A 1 146 ? 57.381 14.966 68.037 1.00 38.00 468 ALA A C 1
ATOM 1059 O O . ALA A 1 146 ? 57.301 13.758 68.277 1.00 34.60 468 ALA A O 1
ATOM 1062 N N . GLN A 1 147 ? 58.182 15.476 67.111 1.00 37.99 469 GLN A N 1
ATOM 1063 C CA . GLN A 1 147 ? 59.032 14.651 66.271 1.00 37.31 469 GLN A CA 1
ATOM 1064 C C . GLN A 1 147 ? 60.065 13.888 67.105 1.00 37.92 469 GLN A C 1
ATOM 1065 O O . GLN A 1 147 ? 60.219 12.673 66.951 1.00 37.40 469 GLN A O 1
ATOM 1074 N N . LEU A 1 148 ? 60.725 14.589 68.030 1.00 37.80 470 LEU A N 1
ATOM 1075 C CA . LEU A 1 148 ? 61.752 13.979 68.866 1.00 33.75 470 LEU A CA 1
ATOM 1076 C C . LEU A 1 148 ? 61.201 12.981 69.879 1.00 31.82 470 LEU A C 1
ATOM 1077 O O . LEU A 1 148 ? 61.784 11.915 70.053 1.00 32.60 470 LEU A O 1
ATOM 1083 N N . ILE A 1 149 ? 60.083 13.319 70.522 1.00 28.34 471 ILE A N 1
ATOM 1084 C CA . ILE A 1 149 ? 59.404 12.443 71.486 1.00 24.40 471 ILE A CA 1
ATOM 1085 C C . ILE A 1 149 ? 59.041 11.107 70.810 1.00 27.76 471 ILE A C 1
ATOM 1086 O O . ILE A 1 149 ? 59.337 10.012 71.328 1.00 25.69 471 ILE A O 1
ATOM 1092 N N . ALA A 1 150 ? 58.393 11.207 69.651 1.00 27.11 472 ALA A N 1
ATOM 1093 C CA . ALA A 1 150 ? 57.989 10.024 68.910 1.00 27.52 472 ALA A CA 1
ATOM 1094 C C . ALA A 1 150 ? 59.210 9.260 68.423 1.00 28.22 472 ALA A C 1
ATOM 1095 O O . ALA A 1 150 ? 59.218 8.040 68.437 1.00 32.00 472 ALA A O 1
ATOM 1098 N N . GLN A 1 151 ? 60.243 9.974 67.994 1.00 28.13 473 GLN A N 1
ATOM 1099 C CA . GLN A 1 151 ? 61.476 9.340 67.555 1.00 28.50 473 GLN A CA 1
ATOM 1100 C C . GLN A 1 151 ? 61.981 8.465 68.704 1.00 28.55 473 GLN A C 1
ATOM 1101 O O . GLN A 1 151 ? 62.155 7.255 68.552 1.00 25.22 473 GLN A O 1
ATOM 1110 N N . SER A 1 152 ? 62.162 9.105 69.861 1.00 30.91 474 SER A N 1
ATOM 1111 C CA . SER A 1 152 ? 62.673 8.501 71.100 1.00 31.87 474 SER A CA 1
ATOM 1112 C C . SER A 1 152 ? 61.918 7.295 71.627 1.00 31.87 474 SER A C 1
ATOM 1113 O O . SER A 1 152 ? 62.537 6.313 72.054 1.00 33.37 474 SER A O 1
ATOM 1118 N N . ILE A 1 153 ? 60.596 7.419 71.686 1.00 31.62 475 ILE A N 1
ATOM 1119 C CA . ILE A 1 153 ? 59.724 6.336 72.133 1.00 31.22 475 ILE A CA 1
ATOM 1120 C C . ILE A 1 153 ? 59.799 5.208 71.081 1.00 30.17 475 ILE A C 1
ATOM 1121 O O . ILE A 1 153 ? 59.652 4.029 71.397 1.00 28.29 475 ILE A O 1
ATOM 1127 N N . GLY A 1 154 ? 60.041 5.588 69.831 1.00 31.10 476 GLY A N 1
ATOM 1128 C CA . GLY A 1 154 ? 60.185 4.612 68.779 1.00 32.30 476 GLY A CA 1
ATOM 1129 C C . GLY A 1 154 ? 61.471 3.855 69.073 1.00 37.65 476 GLY A C 1
ATOM 1130 O O . GLY A 1 154 ? 61.482 2.622 69.007 1.00 38.95 476 GLY A O 1
ATOM 1132 N N . GLN A 1 155 ? 62.544 4.570 69.434 1.00 39.07 477 GLN A N 1
ATOM 1133 C CA . GLN A 1 155 ? 63.818 3.910 69.744 1.00 42.02 477 GLN A CA 1
ATOM 1134 C C . GLN A 1 155 ? 63.638 2.964 70.938 1.00 42.29 477 GLN A C 1
ATOM 1135 O O . GLN A 1 155 ? 64.195 1.856 70.960 1.00 40.80 477 GLN A O 1
ATOM 1144 N N . ALA A 1 156 ? 62.841 3.408 71.914 1.00 40.00 478 ALA A N 1
ATOM 1145 C CA . ALA A 1 156 ? 62.533 2.621 73.108 1.00 35.15 478 ALA A CA 1
ATOM 1146 C C . ALA A 1 156 ? 61.970 1.278 72.651 1.00 32.46 478 ALA A C 1
ATOM 1147 O O . ALA A 1 156 ? 62.496 0.225 73.015 1.00 32.20 478 ALA A O 1
ATOM 1150 N N . PHE A 1 157 ? 60.930 1.336 71.819 1.00 29.83 479 PHE A N 1
ATOM 1151 C CA . PHE A 1 157 ? 60.282 0.151 71.265 1.00 28.30 479 PHE A CA 1
ATOM 1152 C C . PHE A 1 157 ? 61.348 -0.747 70.666 1.00 28.87 479 PHE A C 1
ATOM 1153 O O . PHE A 1 157 ? 61.302 -1.956 70.843 1.00 26.29 479 PHE A O 1
ATOM 1162 N N . SER A 1 158 ? 62.311 -0.147 69.967 1.00 31.25 480 SER A N 1
ATOM 1163 C CA . SER A 1 158 ? 63.405 -0.879 69.330 1.00 34.56 480 SER A CA 1
ATOM 1164 C C . SER A 1 158 ? 64.273 -1.690 70.273 1.00 36.88 480 SER A C 1
ATOM 1165 O O . SER A 1 158 ? 64.435 -2.903 70.067 1.00 39.03 480 SER A O 1
ATOM 1170 N N . VAL A 1 159 ? 64.835 -1.048 71.302 1.00 34.63 481 VAL A N 1
ATOM 1171 C CA . VAL A 1 159 ? 65.713 -1.780 72.209 1.00 33.26 481 VAL A CA 1
ATOM 1172 C C . VAL A 1 159 ? 64.982 -2.843 73.025 1.00 33.05 481 VAL A C 1
ATOM 1173 O O . VAL A 1 159 ? 65.441 -3.991 73.113 1.00 33.91 481 VAL A O 1
ATOM 1178 N N . ALA A 1 160 ? 63.809 -2.476 73.538 1.00 31.79 482 ALA A N 1
ATOM 1179 C CA . ALA A 1 160 ? 62.985 -3.361 74.361 1.00 30.40 482 ALA A CA 1
ATOM 1180 C C . ALA A 1 160 ? 62.495 -4.582 73.595 1.00 30.59 482 ALA A C 1
ATOM 1181 O O . ALA A 1 160 ? 62.240 -5.631 74.185 1.00 30.22 482 ALA A O 1
ATOM 1184 N N . TYR A 1 161 ? 62.323 -4.425 72.288 1.00 34.06 483 TYR A N 1
ATOM 1185 C CA . TYR A 1 161 ? 61.882 -5.511 71.422 1.00 39.91 483 TYR A CA 1
ATOM 1186 C C . TYR A 1 161 ? 63.054 -6.458 71.096 1.00 43.81 483 TYR A C 1
ATOM 1187 O O . TYR A 1 161 ? 62.883 -7.685 71.029 1.00 44.74 483 TYR A O 1
ATOM 1198 N N . GLN A 1 162 ? 64.222 -5.893 70.812 1.00 45.95 484 GLN A N 1
ATOM 1199 C CA . GLN A 1 162 ? 65.380 -6.729 70.549 1.00 46.76 484 GLN A CA 1
ATOM 1200 C C . GLN A 1 162 ? 65.678 -7.444 71.857 1.00 46.61 484 GLN A C 1
ATOM 1201 O O . GLN A 1 162 ? 65.861 -8.663 71.879 1.00 47.74 484 GLN A O 1
ATOM 1210 N N . GLU A 1 163 ? 65.669 -6.683 72.950 1.00 44.46 485 GLU A N 1
ATOM 1211 C CA . GLU A 1 163 ? 65.892 -7.240 74.278 1.00 44.18 485 GLU A CA 1
ATOM 1212 C C . GLU A 1 163 ? 64.923 -8.424 74.483 1.00 41.49 485 GLU A C 1
ATOM 1213 O O . GLU A 1 163 ? 65.320 -9.491 74.955 1.00 39.76 485 GLU A O 1
ATOM 1220 N N . PHE A 1 164 ? 63.675 -8.248 74.054 1.00 40.31 486 PHE A N 1
ATOM 1221 C CA . PHE A 1 164 ? 62.640 -9.269 74.191 1.00 41.10 486 PHE A CA 1
ATOM 1222 C C . PHE A 1 164 ? 62.993 -10.578 73.479 1.00 43.06 486 PHE A C 1
ATOM 1223 O O . PHE A 1 164 ? 62.937 -11.663 74.073 1.00 43.92 486 PHE A O 1
ATOM 1232 N N . LEU A 1 165 ? 63.339 -10.480 72.202 1.00 43.72 487 LEU A N 1
ATOM 1233 C CA . LEU A 1 165 ? 63.686 -11.663 71.426 1.00 47.13 487 LEU A CA 1
ATOM 1234 C C . LEU A 1 165 ? 64.932 -12.288 72.024 1.00 49.56 487 LEU A C 1
ATOM 1235 O O . LEU A 1 165 ? 64.923 -13.454 72.434 1.00 49.61 487 LEU A O 1
ATOM 1241 N N . ARG A 1 166 ? 65.966 -11.453 72.143 1.00 52.25 488 ARG A N 1
ATOM 1242 C CA . ARG A 1 166 ? 67.281 -11.824 72.678 1.00 52.37 488 ARG A CA 1
ATOM 1243 C C . ARG A 1 166 ? 67.236 -12.523 74.026 1.00 52.31 488 ARG A C 1
ATOM 1244 O O . ARG A 1 166 ? 68.031 -13.439 74.277 1.00 53.65 488 ARG A O 1
ATOM 1258 N N . ALA A 1 167 ? 66.324 -12.078 74.885 1.00 51.55 489 ALA A N 1
ATOM 1259 C CA . ALA A 1 167 ? 66.173 -12.648 76.210 1.00 54.99 489 ALA A CA 1
ATOM 1260 C C . ALA A 1 167 ? 65.693 -14.098 76.183 1.00 58.76 489 ALA A C 1
ATOM 1261 O O . ALA A 1 167 ? 66.486 -15.018 76.417 1.00 59.12 489 ALA A O 1
ATOM 1264 N N . ASN A 1 168 ? 64.416 -14.300 75.860 1.00 62.35 490 ASN A N 1
ATOM 1265 C CA . ASN A 1 168 ? 63.816 -15.641 75.813 1.00 64.22 490 ASN A CA 1
ATOM 1266 C C . ASN A 1 168 ? 63.908 -16.345 74.454 1.00 67.11 490 ASN A C 1
ATOM 1267 O O . ASN A 1 168 ? 62.893 -16.740 73.878 1.00 67.69 490 ASN A O 1
ATOM 1275 N N . GLY A 1 169 ? 65.122 -16.525 73.953 1.00 68.51 491 GLY A N 1
ATOM 1276 C CA . GLY A 1 169 ? 65.279 -17.186 72.677 1.00 69.61 491 GLY A CA 1
ATOM 1277 C C . GLY A 1 169 ? 64.814 -16.321 71.525 1.00 71.13 491 GLY A C 1
ATOM 1278 O O . GLY A 1 169 ? 65.634 -15.685 70.869 1.00 74.46 491 GLY A O 1
ATOM 1280 N N . ILE A 1 170 ? 63.507 -16.289 71.281 1.00 71.04 492 ILE A N 1
ATOM 1281 C CA . ILE A 1 170 ? 62.939 -15.497 70.191 1.00 71.74 492 ILE A CA 1
ATOM 1282 C C . ILE A 1 170 ? 61.410 -15.523 70.233 1.00 71.61 492 ILE A C 1
ATOM 1283 O O . ILE A 1 170 ? 60.855 -15.312 71.332 1.00 72.57 492 ILE A O 1
ATOM 1289 N N . GLN B 2 1 ? 53.922 13.704 59.918 1.00 60.12 1 GLN C N 1
ATOM 1290 C CA . GLN B 2 1 ? 52.933 12.594 59.995 1.00 60.74 1 GLN C CA 1
ATOM 1291 C C . GLN B 2 1 ? 53.662 11.242 60.009 1.00 57.17 1 GLN C C 1
ATOM 1292 O O . GLN B 2 1 ? 53.853 10.614 58.967 1.00 56.15 1 GLN C O 1
ATOM 1303 N N . ASN B 2 2 ? 54.060 10.805 61.197 1.00 54.50 2 ASN C N 1
ATOM 1304 C CA . ASN B 2 2 ? 54.772 9.542 61.359 1.00 52.16 2 ASN C CA 1
ATOM 1305 C C . ASN B 2 2 ? 54.209 8.745 62.524 1.00 50.45 2 ASN C C 1
ATOM 1306 O O . ASN B 2 2 ? 53.688 9.305 63.490 1.00 51.42 2 ASN C O 1
ATOM 1314 N N . GLY B 2 3 ? 54.327 7.428 62.436 1.00 47.73 3 GLY C N 1
ATOM 1315 C CA . GLY B 2 3 ? 53.839 6.579 63.500 1.00 41.88 3 GLY C CA 1
ATOM 1316 C C . GLY B 2 3 ? 54.792 5.433 63.744 1.00 36.63 3 GLY C C 1
ATOM 1317 O O . GLY B 2 3 ? 55.479 4.976 62.824 1.00 33.09 3 GLY C O 1
ATOM 1319 N N . TYR B 2 4 ? 54.812 4.959 64.983 1.00 33.20 4 TYR C N 1
ATOM 1320 C CA . TYR B 2 4 ? 55.671 3.851 65.368 1.00 31.74 4 TYR C CA 1
ATOM 1321 C C . TYR B 2 4 ? 54.844 2.828 66.135 1.00 30.49 4 TYR C C 1
ATOM 1322 O O . TYR B 2 4 ? 54.113 3.175 67.064 1.00 26.48 4 TYR C O 1
ATOM 1333 N N . GLU B 2 5 ? 54.892 1.585 65.672 1.00 30.35 5 GLU C N 1
ATOM 1334 C CA . GLU B 2 5 ? 54.172 0.497 66.299 1.00 33.53 5 GLU C CA 1
ATOM 1335 C C . GLU B 2 5 ? 55.136 -0.211 67.253 1.00 37.04 5 GLU C C 1
ATOM 1336 O O . GLU B 2 5 ? 56.309 -0.419 66.923 1.00 39.90 5 GLU C O 1
ATOM 1343 N N . ASN B 2 6 ? 54.664 -0.529 68.450 1.00 35.48 6 ASN C N 1
ATOM 1344 C CA . ASN B 2 6 ? 55.481 -1.230 69.428 1.00 31.64 6 ASN C CA 1
ATOM 1345 C C . ASN B 2 6 ? 55.347 -2.718 69.102 1.00 31.50 6 ASN C C 1
ATOM 1346 O O . ASN B 2 6 ? 54.300 -3.316 69.345 1.00 35.57 6 ASN C O 1
ATOM 1354 N N . PRO B 2 7 ? 56.428 -3.357 68.611 1.00 30.05 7 PRO C N 1
ATOM 1355 C CA . PRO B 2 7 ? 56.407 -4.790 68.248 1.00 28.30 7 PRO C CA 1
ATOM 1356 C C . PRO B 2 7 ? 56.218 -5.769 69.399 1.00 27.90 7 PRO C C 1
ATOM 1357 O O . PRO B 2 7 ? 55.525 -6.778 69.292 1.00 26.93 7 PRO C O 1
ATOM 1361 N N . THR B 2 8 ? 56.904 -5.485 70.489 1.00 30.99 8 THR C N 1
ATOM 1362 C CA . THR B 2 8 ? 56.846 -6.307 71.677 1.00 34.44 8 THR C CA 1
ATOM 1363 C C . THR B 2 8 ? 55.408 -6.406 72.165 1.00 38.79 8 THR C C 1
ATOM 1364 O O . THR B 2 8 ? 54.976 -7.467 72.629 1.00 40.92 8 THR C O 1
ATOM 1370 N N . TYR B 2 9 ? 54.673 -5.301 72.025 1.00 42.37 9 TYR C N 1
ATOM 1371 C CA . TYR B 2 9 ? 53.279 -5.204 72.453 1.00 45.31 9 TYR C CA 1
ATOM 1372 C C . TYR B 2 9 ? 52.470 -6.373 71.901 1.00 49.00 9 TYR C C 1
ATOM 1373 O O . TYR B 2 9 ? 51.715 -7.026 72.630 1.00 49.08 9 TYR C O 1
ATOM 1384 N N . LYS B 2 10 ? 52.651 -6.615 70.606 1.00 50.54 10 LYS C N 1
ATOM 1385 C CA . LYS B 2 10 ? 52.025 -7.704 69.863 1.00 52.76 10 LYS C CA 1
ATOM 1386 C C . LYS B 2 10 ? 51.933 -9.015 70.651 1.00 56.71 10 LYS C C 1
ATOM 1387 O O . LYS B 2 10 ? 50.957 -9.757 70.523 1.00 61.71 10 LYS C O 1
ATOM 1397 N N . PHE B 2 11 ? 52.978 -9.318 71.417 1.00 58.70 11 PHE C N 1
ATOM 1398 C CA . PHE B 2 11 ? 53.052 -10.557 72.192 1.00 57.10 11 PHE C CA 1
ATOM 1399 C C . PHE B 2 11 ? 52.518 -10.442 73.625 1.00 54.53 11 PHE C C 1
ATOM 1400 O O . PHE B 2 11 ? 52.849 -11.264 74.477 1.00 54.55 11 PHE C O 1
ATOM 1409 N N . PHE B 2 12 ? 51.702 -9.433 73.895 1.00 53.16 12 PHE C N 1
ATOM 1410 C CA . PHE B 2 12 ? 51.143 -9.250 75.229 1.00 53.81 12 PHE C CA 1
ATOM 1411 C C . PHE B 2 12 ? 49.650 -8.898 75.208 1.00 56.37 12 PHE C C 1
ATOM 1412 O O . PHE B 2 12 ? 48.908 -9.403 74.331 1.00 60.13 12 PHE C O 1
ATOM 1421 N N . ILE C 1 8 ? 36.238 10.606 62.868 1.00 23.99 330 ILE B N 1
ATOM 1422 C CA . ILE C 1 8 ? 37.084 11.756 62.470 1.00 27.41 330 ILE B CA 1
ATOM 1423 C C . ILE C 1 8 ? 36.195 12.853 61.931 1.00 28.86 330 ILE B C 1
ATOM 1424 O O . ILE C 1 8 ? 35.558 12.678 60.903 1.00 32.15 330 ILE B O 1
ATOM 1429 N N . ILE C 1 9 ? 36.166 13.984 62.618 1.00 30.96 331 ILE B N 1
ATOM 1430 C CA . ILE C 1 9 ? 35.352 15.109 62.211 1.00 33.22 331 ILE B CA 1
ATOM 1431 C C . ILE C 1 9 ? 36.121 16.388 62.501 1.00 33.80 331 ILE B C 1
ATOM 1432 O O . ILE C 1 9 ? 36.643 16.579 63.597 1.00 35.45 331 ILE B O 1
ATOM 1438 N N . PHE C 1 10 ? 36.241 17.231 61.492 1.00 35.53 332 PHE B N 1
ATOM 1439 C CA . PHE C 1 10 ? 36.945 18.484 61.654 1.00 40.75 332 PHE B CA 1
ATOM 1440 C C . PHE C 1 10 ? 36.040 19.647 61.246 1.00 43.86 332 PHE B C 1
ATOM 1441 O O . PHE C 1 10 ? 35.047 19.453 60.534 1.00 46.32 332 PHE B O 1
ATOM 1450 N N . ALA C 1 11 ? 36.343 20.844 61.726 1.00 42.80 333 ALA B N 1
ATOM 1451 C CA . ALA C 1 11 ? 35.522 21.991 61.386 1.00 41.02 333 ALA B CA 1
ATOM 1452 C C . ALA C 1 11 ? 36.232 22.859 60.363 1.00 41.03 333 ALA B C 1
ATOM 1453 O O . ALA C 1 11 ? 37.449 23.078 60.437 1.00 39.25 333 ALA B O 1
ATOM 1456 N N . ALA C 1 12 ? 35.467 23.305 59.375 1.00 39.65 334 ALA B N 1
ATOM 1457 C CA . ALA C 1 12 ? 35.982 24.144 58.306 1.00 37.70 334 ALA B CA 1
ATOM 1458 C C . ALA C 1 12 ? 34.878 25.114 57.936 1.00 36.88 334 ALA B C 1
ATOM 1459 O O . ALA C 1 12 ? 33.767 25.038 58.469 1.00 34.63 334 ALA B O 1
ATOM 1462 N N . ASN C 1 13 ? 35.199 26.035 57.037 1.00 36.94 335 ASN B N 1
ATOM 1463 C CA . ASN C 1 13 ? 34.250 27.023 56.560 1.00 36.73 335 ASN B CA 1
ATOM 1464 C C . ASN C 1 13 ? 34.106 26.842 55.056 1.00 35.60 335 ASN B C 1
ATOM 1465 O O . ASN C 1 13 ? 35.096 26.930 54.333 1.00 35.07 335 ASN B O 1
ATOM 1473 N N . TYR C 1 14 ? 32.892 26.531 54.595 1.00 34.16 336 TYR B N 1
ATOM 1474 C CA . TYR C 1 14 ? 32.637 26.324 53.175 1.00 32.78 336 TYR B CA 1
ATOM 1475 C C . TYR C 1 14 ? 32.705 27.631 52.390 1.00 33.91 336 TYR B C 1
ATOM 1476 O O . TYR C 1 14 ? 31.887 28.520 52.621 1.00 37.92 336 TYR B O 1
ATOM 1487 N N . LEU C 1 15 ? 33.626 27.718 51.425 1.00 32.52 337 LEU B N 1
ATOM 1488 C CA . LEU C 1 15 ? 33.800 28.927 50.616 1.00 31.37 337 LEU B CA 1
ATOM 1489 C C . LEU C 1 15 ? 33.196 28.900 49.211 1.00 34.49 337 LEU B C 1
ATOM 1490 O O . LEU C 1 15 ? 33.198 29.924 48.526 1.00 39.34 337 LEU B O 1
ATOM 1496 N N . GLY C 1 16 ? 32.789 27.726 48.738 1.00 37.49 338 GLY B N 1
ATOM 1497 C CA . GLY C 1 16 ? 32.224 27.624 47.395 1.00 35.38 338 GLY B CA 1
ATOM 1498 C C . GLY C 1 16 ? 32.811 26.458 46.611 1.00 33.69 338 GLY B C 1
ATOM 1499 O O . GLY C 1 16 ? 33.611 25.681 47.138 1.00 33.31 338 GLY B O 1
ATOM 1501 N N . SER C 1 17 ? 32.406 26.307 45.359 1.00 30.43 339 SER B N 1
ATOM 1502 C CA . SER C 1 17 ? 32.936 25.224 44.552 1.00 31.31 339 SER B CA 1
ATOM 1503 C C . SER C 1 17 ? 32.828 25.448 43.046 1.00 31.01 339 SER B C 1
ATOM 1504 O O . SER C 1 17 ? 31.880 26.054 42.546 1.00 34.72 339 SER B O 1
ATOM 1509 N N . THR C 1 18 ? 33.831 24.975 42.329 1.00 30.98 340 THR B N 1
ATOM 1510 C CA . THR C 1 18 ? 33.870 25.119 40.882 1.00 30.38 340 THR B CA 1
ATOM 1511 C C . THR C 1 18 ? 33.668 23.743 40.249 1.00 28.45 340 THR B C 1
ATOM 1512 O O . THR C 1 18 ? 33.608 22.731 40.939 1.00 28.58 340 THR B O 1
ATOM 1518 N N . GLN C 1 19 ? 33.532 23.701 38.936 1.00 30.63 341 GLN B N 1
ATOM 1519 C CA . GLN C 1 19 ? 33.347 22.429 38.274 1.00 31.13 341 GLN B CA 1
ATOM 1520 C C . GLN C 1 19 ? 34.360 22.177 37.166 1.00 33.82 341 GLN B C 1
ATOM 1521 O O . GLN C 1 19 ? 34.819 23.093 36.476 1.00 33.14 341 GLN B O 1
ATOM 1530 N N . LEU C 1 20 ? 34.817 20.936 37.117 1.00 37.72 342 LEU B N 1
ATOM 1531 C CA . LEU C 1 20 ? 35.769 20.480 36.122 1.00 39.51 342 LEU B CA 1
ATOM 1532 C C . LEU C 1 20 ? 34.940 19.666 35.110 1.00 41.32 342 LEU B C 1
ATOM 1533 O O . LEU C 1 20 ? 34.164 18.777 35.492 1.00 42.98 342 LEU B O 1
ATOM 1539 N N . LEU C 1 21 ? 35.040 20.021 33.838 1.00 42.78 343 LEU B N 1
ATOM 1540 C CA . LEU C 1 21 ? 34.293 19.320 32.803 1.00 45.66 343 LEU B CA 1
ATOM 1541 C C . LEU C 1 21 ? 34.899 17.947 32.575 1.00 48.32 343 LEU B C 1
ATOM 1542 O O . LEU C 1 21 ? 36.151 17.887 32.669 1.00 54.22 343 LEU B O 1
ATOM 1548 N N . VAL C 1 30 ? 48.950 17.856 37.363 1.00 40.10 352 VAL B N 1
ATOM 1549 C CA . VAL C 1 30 ? 47.716 18.551 36.864 1.00 44.18 352 VAL B CA 1
ATOM 1550 C C . VAL C 1 30 ? 46.652 18.822 37.953 1.00 45.53 352 VAL B C 1
ATOM 1551 O O . VAL C 1 30 ? 46.178 19.957 38.087 1.00 44.58 352 VAL B O 1
ATOM 1555 N N . ARG C 1 31 ? 46.286 17.781 38.709 1.00 45.21 353 ARG B N 1
ATOM 1556 C CA . ARG C 1 31 ? 45.324 17.870 39.817 1.00 43.07 353 ARG B CA 1
ATOM 1557 C C . ARG C 1 31 ? 45.654 19.015 40.758 1.00 44.68 353 ARG B C 1
ATOM 1558 O O . ARG C 1 31 ? 44.791 19.799 41.137 1.00 42.67 353 ARG B O 1
ATOM 1590 N N . GLN C 1 34 ? 44.862 22.050 39.079 1.00 51.62 356 GLN B N 1
ATOM 1591 C CA . GLN C 1 34 ? 43.402 22.184 38.997 1.00 45.87 356 GLN B CA 1
ATOM 1592 C C . GLN C 1 34 ? 42.854 22.594 40.364 1.00 44.46 356 GLN B C 1
ATOM 1593 O O . GLN C 1 34 ? 41.755 23.134 40.462 1.00 42.93 356 GLN B O 1
ATOM 1602 N N . ALA C 1 35 ? 43.617 22.295 41.412 1.00 44.55 357 ALA B N 1
ATOM 1603 C CA . ALA C 1 35 ? 43.245 22.645 42.774 1.00 47.59 357 ALA B CA 1
ATOM 1604 C C . ALA C 1 35 ? 43.591 24.109 42.977 1.00 49.70 357 ALA B C 1
ATOM 1605 O O . ALA C 1 35 ? 42.795 24.891 43.511 1.00 49.79 357 ALA B O 1
ATOM 1608 N N . GLN C 1 36 ? 44.775 24.489 42.520 1.00 53.22 358 GLN B N 1
ATOM 1609 C CA . GLN C 1 36 ? 45.207 25.866 42.662 1.00 57.15 358 GLN B CA 1
ATOM 1610 C C . GLN C 1 36 ? 44.181 26.753 41.965 1.00 53.89 358 GLN B C 1
ATOM 1611 O O . GLN C 1 36 ? 43.672 27.703 42.566 1.00 48.71 358 GLN B O 1
ATOM 1620 N N . GLU C 1 37 ? 43.794 26.351 40.755 1.00 53.00 359 GLU B N 1
ATOM 1621 C CA . GLU C 1 37 ? 42.825 27.099 39.965 1.00 54.06 359 GLU B CA 1
ATOM 1622 C C . GLU C 1 37 ? 41.452 27.120 40.617 1.00 54.48 359 GLU B C 1
ATOM 1623 O O . GLU C 1 37 ? 40.683 28.067 40.440 1.00 52.93 359 GLU B O 1
ATOM 1630 N N . ALA C 1 38 ? 41.146 26.082 41.389 1.00 56.29 360 ALA B N 1
ATOM 1631 C CA . ALA C 1 38 ? 39.867 26.039 42.083 1.00 54.22 360 ALA B CA 1
ATOM 1632 C C . ALA C 1 38 ? 39.968 27.008 43.266 1.00 52.02 360 ALA B C 1
ATOM 1633 O O . ALA C 1 38 ? 39.019 27.733 43.566 1.00 53.75 360 ALA B O 1
ATOM 1636 N N . VAL C 1 39 ? 41.139 27.068 43.891 1.00 45.80 361 VAL B N 1
ATOM 1637 C CA . VAL C 1 39 ? 41.324 27.958 45.022 1.00 44.34 361 VAL B CA 1
ATOM 1638 C C . VAL C 1 39 ? 41.256 29.423 44.614 1.00 43.73 361 VAL B C 1
ATOM 1639 O O . VAL C 1 39 ? 40.650 30.242 45.305 1.00 45.39 361 VAL B O 1
ATOM 1644 N N . SER C 1 40 ? 41.877 29.765 43.495 1.00 43.84 362 SER B N 1
ATOM 1645 C CA . SER C 1 40 ? 41.866 31.145 43.042 1.00 44.00 362 SER B CA 1
ATOM 1646 C C . SER C 1 40 ? 40.471 31.585 42.601 1.00 42.36 362 SER B C 1
ATOM 1647 O O . SER C 1 40 ? 39.975 32.620 43.060 1.00 40.42 362 SER B O 1
ATOM 1652 N N . ARG C 1 41 ? 39.824 30.767 41.764 1.00 39.94 363 ARG B N 1
ATOM 1653 C CA . ARG C 1 41 ? 38.471 31.052 41.264 1.00 37.35 363 ARG B CA 1
ATOM 1654 C C . ARG C 1 41 ? 37.579 31.419 42.436 1.00 35.66 363 ARG B C 1
ATOM 1655 O O . ARG C 1 41 ? 36.825 32.397 42.401 1.00 32.81 363 ARG B O 1
ATOM 1669 N N . ILE C 1 42 ? 37.675 30.611 43.481 1.00 36.49 364 ILE B N 1
ATOM 1670 C CA . ILE C 1 42 ? 36.893 30.837 44.677 1.00 40.75 364 ILE B CA 1
ATOM 1671 C C . ILE C 1 42 ? 37.302 32.188 45.234 1.00 43.97 364 ILE B C 1
ATOM 1672 O O . ILE C 1 42 ? 36.458 33.059 45.473 1.00 47.99 364 ILE B O 1
ATOM 1678 N N . LYS C 1 43 ? 38.602 32.395 45.358 1.00 45.34 365 LYS B N 1
ATOM 1679 C CA . LYS C 1 43 ? 39.075 33.644 45.901 1.00 48.48 365 LYS B CA 1
ATOM 1680 C C . LYS C 1 43 ? 38.639 34.884 45.110 1.00 47.79 365 LYS B C 1
ATOM 1681 O O . LYS C 1 43 ? 38.296 35.913 45.703 1.00 47.96 365 LYS B O 1
ATOM 1700 N N . ALA C 1 45 ? 35.829 35.265 43.382 1.00 49.23 367 ALA B N 1
ATOM 1701 C CA . ALA C 1 45 ? 34.413 35.457 43.698 1.00 47.97 367 ALA B CA 1
ATOM 1702 C C . ALA C 1 45 ? 34.268 36.031 45.109 1.00 47.26 367 ALA B C 1
ATOM 1703 O O . ALA C 1 45 ? 33.531 36.998 45.321 1.00 45.28 367 ALA B O 1
ATOM 1706 N N . GLN C 1 46 ? 34.996 35.442 46.056 1.00 45.69 368 GLN B N 1
ATOM 1707 C CA . GLN C 1 46 ? 34.989 35.876 47.446 1.00 45.78 368 GLN B CA 1
ATOM 1708 C C . GLN C 1 46 ? 35.362 37.357 47.505 1.00 46.09 368 GLN B C 1
ATOM 1709 O O . GLN C 1 46 ? 34.645 38.177 48.077 1.00 42.35 368 GLN B O 1
ATOM 1718 N N . LYS C 1 47 ? 36.482 37.683 46.870 1.00 49.48 369 LYS B N 1
ATOM 1719 C CA . LYS C 1 47 ? 37.001 39.048 46.797 1.00 52.78 369 LYS B CA 1
ATOM 1720 C C . LYS C 1 47 ? 35.993 40.022 46.177 1.00 53.46 369 LYS B C 1
ATOM 1721 O O . LYS C 1 47 ? 36.032 41.227 46.433 1.00 56.55 369 LYS B O 1
ATOM 1724 N N . LEU C 1 48 ? 35.124 39.510 45.318 1.00 52.31 370 LEU B N 1
ATOM 1725 C CA . LEU C 1 48 ? 34.134 40.347 44.679 1.00 50.11 370 LEU B CA 1
ATOM 1726 C C . LEU C 1 48 ? 32.911 40.547 45.577 1.00 53.94 370 LEU B C 1
ATOM 1727 O O . LEU C 1 48 ? 32.451 41.678 45.765 1.00 54.56 370 LEU B O 1
ATOM 1733 N N . ALA C 1 49 ? 32.418 39.463 46.167 1.00 56.07 371 ALA B N 1
ATOM 1734 C CA . ALA C 1 49 ? 31.246 39.532 47.033 1.00 59.53 371 ALA B CA 1
ATOM 1735 C C . ALA C 1 49 ? 31.544 40.213 48.351 1.00 66.36 371 ALA B C 1
ATOM 1736 O O . ALA C 1 49 ? 30.624 40.663 49.040 1.00 67.54 371 ALA B O 1
ATOM 1739 N N . LYS C 1 50 ? 32.829 40.265 48.707 1.00 73.61 372 LYS B N 1
ATOM 1740 C CA . LYS C 1 50 ? 33.281 40.854 49.972 1.00 76.76 372 LYS B CA 1
ATOM 1741 C C . LYS C 1 50 ? 33.287 42.380 50.018 1.00 77.95 372 LYS B C 1
ATOM 1742 O O . LYS C 1 50 ? 32.513 43.044 49.329 1.00 77.49 372 LYS B O 1
ATOM 1745 N N . SER C 1 51 ? 34.159 42.907 50.872 1.00 80.29 373 SER B N 1
ATOM 1746 C CA . SER C 1 51 ? 34.346 44.337 51.078 1.00 81.52 373 SER B CA 1
ATOM 1747 C C . SER C 1 51 ? 35.457 44.495 52.117 1.00 82.96 373 SER B C 1
ATOM 1748 O O . SER C 1 51 ? 35.706 43.500 52.843 1.00 85.39 373 SER B O 1
ATOM 1760 N N . THR C 1 64 ? 30.413 29.675 55.274 1.00 79.68 386 THR B N 1
ATOM 1761 C CA . THR C 1 64 ? 29.458 29.085 56.185 1.00 77.28 386 THR B CA 1
ATOM 1762 C C . THR C 1 64 ? 30.081 27.974 57.034 1.00 72.38 386 THR B C 1
ATOM 1763 O O . THR C 1 64 ? 30.792 27.111 56.511 1.00 72.03 386 THR B O 1
ATOM 1769 N N . GLU C 1 65 ? 29.795 27.996 58.331 1.00 66.55 387 GLU B N 1
ATOM 1770 C CA . GLU C 1 65 ? 30.321 27.010 59.274 1.00 63.56 387 GLU B CA 1
ATOM 1771 C C . GLU C 1 65 ? 29.905 25.573 58.904 1.00 61.45 387 GLU B C 1
ATOM 1772 O O . GLU C 1 65 ? 28.715 25.285 58.743 1.00 62.42 387 GLU B O 1
ATOM 1779 N N . VAL C 1 66 ? 30.876 24.672 58.775 1.00 57.39 388 VAL B N 1
ATOM 1780 C CA . VAL C 1 66 ? 30.581 23.268 58.465 1.00 54.50 388 VAL B CA 1
ATOM 1781 C C . VAL C 1 66 ? 31.444 22.305 59.291 1.00 54.71 388 VAL B C 1
ATOM 1782 O O . VAL C 1 66 ? 32.426 22.707 59.938 1.00 56.48 388 VAL B O 1
ATOM 1787 N N . ASP C 1 67 ? 31.070 21.033 59.246 1.00 51.39 389 ASP B N 1
ATOM 1788 C CA . ASP C 1 67 ? 31.784 19.973 59.948 1.00 50.75 389 ASP B CA 1
ATOM 1789 C C . ASP C 1 67 ? 32.040 18.890 58.893 1.00 50.05 389 ASP B C 1
ATOM 1790 O O . ASP C 1 67 ? 31.096 18.419 58.239 1.00 51.14 389 ASP B O 1
ATOM 1796 N N . LEU C 1 68 ? 33.309 18.558 58.666 1.00 48.43 390 LEU B N 1
ATOM 1797 C CA . LEU C 1 68 ? 33.662 17.528 57.698 1.00 45.89 390 LEU B CA 1
ATOM 1798 C C . LEU C 1 68 ? 33.832 16.190 58.390 1.00 47.79 390 LEU B C 1
ATOM 1799 O O . LEU C 1 68 ? 34.781 16.008 59.151 1.00 50.58 390 LEU B O 1
ATOM 1805 N N . PHE C 1 69 ? 32.870 15.293 58.184 1.00 49.32 391 PHE B N 1
ATOM 1806 C CA . PHE C 1 69 ? 32.899 13.938 58.740 1.00 47.19 391 PHE B CA 1
ATOM 1807 C C . PHE C 1 69 ? 33.702 1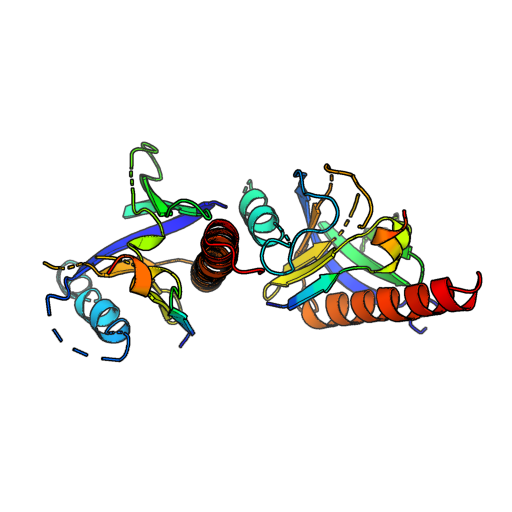3.020 57.779 1.00 46.89 391 PHE B C 1
ATOM 1808 O O . PHE C 1 69 ? 33.310 12.793 56.619 1.00 46.51 391 PHE B O 1
ATOM 1817 N N . ILE C 1 70 ? 34.794 12.456 58.288 1.00 43.02 392 ILE B N 1
ATOM 1818 C CA . ILE C 1 70 ? 35.696 11.629 57.484 1.00 36.98 392 ILE B CA 1
ATOM 1819 C C . ILE C 1 70 ? 35.785 10.152 57.847 1.00 34.10 392 ILE B C 1
ATOM 1820 O O . ILE C 1 70 ? 36.023 9.802 58.999 1.00 31.97 392 ILE B O 1
ATOM 1826 N N . LEU C 1 71 ? 35.648 9.289 56.850 1.00 33.15 393 LEU B N 1
ATOM 1827 C CA . LEU C 1 71 ? 35.769 7.859 57.084 1.00 35.65 393 LEU B CA 1
ATOM 1828 C C . LEU C 1 71 ? 36.217 7.149 55.813 1.00 35.54 393 LEU B C 1
ATOM 1829 O O . LEU C 1 71 ? 36.472 7.792 54.793 1.00 36.86 393 LEU B O 1
ATOM 1835 N N . THR C 1 72 ? 36.355 5.830 55.904 1.00 33.49 394 THR B N 1
ATOM 1836 C CA . THR C 1 72 ? 36.778 4.999 54.787 1.00 30.28 394 THR B CA 1
ATOM 1837 C C . THR C 1 72 ? 35.604 4.729 53.832 1.00 30.73 394 THR B C 1
ATOM 1838 O O . THR C 1 72 ? 35.789 4.258 52.707 1.00 33.85 394 THR B O 1
ATOM 1844 N N . GLN C 1 73 ? 34.401 5.059 54.291 1.00 29.82 395 GLN B N 1
ATOM 1845 C CA . GLN C 1 73 ? 33.176 4.856 53.532 1.00 29.91 395 GLN B CA 1
ATOM 1846 C C . GLN C 1 73 ? 32.776 6.060 52.683 1.00 28.08 395 GLN B C 1
ATOM 1847 O O . GLN C 1 73 ? 32.319 5.906 51.555 1.00 23.63 395 GLN B O 1
ATOM 1856 N N . ARG C 1 74 ? 32.984 7.261 53.213 1.00 30.78 396 ARG B N 1
ATOM 1857 C CA . ARG C 1 74 ? 32.623 8.489 52.504 1.00 34.45 396 ARG B CA 1
ATOM 1858 C C . ARG C 1 74 ? 33.187 9.747 53.172 1.00 35.15 396 ARG B C 1
ATOM 1859 O O . ARG C 1 74 ? 34.049 9.666 54.055 1.00 35.25 396 ARG B O 1
ATOM 1873 N N . ILE C 1 75 ? 32.734 10.906 52.692 1.00 35.51 397 ILE B N 1
ATOM 1874 C CA . ILE C 1 75 ? 33.106 12.207 53.264 1.00 34.80 397 ILE B CA 1
ATOM 1875 C C . ILE C 1 75 ? 31.803 13.004 53.247 1.00 35.84 397 ILE B C 1
ATOM 1876 O O . ILE C 1 75 ? 31.213 13.189 52.176 1.00 31.52 397 ILE B O 1
ATOM 1882 N N . LYS C 1 76 ? 31.341 13.419 54.431 1.00 40.24 398 LYS B N 1
ATOM 1883 C CA . LYS C 1 76 ? 30.105 14.197 54.574 1.00 40.58 398 LYS B CA 1
ATOM 1884 C C . LYS C 1 76 ? 30.366 15.588 55.115 1.00 41.02 398 LYS B C 1
ATOM 1885 O O . LYS C 1 76 ? 31.149 15.764 56.040 1.00 39.00 398 LYS B O 1
ATOM 1895 N N . VAL C 1 77 ? 29.667 16.567 54.556 1.00 45.50 399 VAL B N 1
ATOM 1896 C CA . VAL C 1 77 ? 29.781 17.957 54.983 1.00 45.62 399 VAL B CA 1
ATOM 1897 C C . VAL C 1 77 ? 28.471 18.336 55.651 1.00 45.35 399 VAL B C 1
ATOM 1898 O O . VAL C 1 77 ? 27.439 18.418 54.980 1.00 42.30 399 VAL B O 1
ATOM 1903 N N . LEU C 1 78 ? 28.498 18.493 56.971 1.00 47.13 400 LEU B N 1
ATOM 1904 C CA . LEU C 1 78 ? 27.303 18.876 57.719 1.00 48.11 400 LEU B CA 1
ATOM 1905 C C . LEU C 1 78 ? 27.353 20.335 58.154 1.00 50.46 400 LEU B C 1
ATOM 1906 O O . LEU C 1 78 ? 28.427 20.897 58.422 1.00 50.81 400 LEU B O 1
ATOM 1912 N N . ASN C 1 79 ? 26.183 20.958 58.177 1.00 51.24 401 ASN B N 1
ATOM 1913 C CA . ASN C 1 79 ? 26.046 22.345 58.597 1.00 51.49 401 ASN B CA 1
ATOM 1914 C C . ASN C 1 79 ? 26.444 22.348 60.075 1.00 51.59 401 ASN B C 1
ATOM 1915 O O . ASN C 1 79 ? 25.849 21.623 60.873 1.00 50.67 401 ASN B O 1
ATOM 1923 N N . ALA C 1 80 ? 27.459 23.126 60.434 1.00 53.39 402 ALA B N 1
ATOM 1924 C CA . ALA C 1 80 ? 27.932 23.189 61.823 1.00 57.06 402 ALA B CA 1
ATOM 1925 C C . ALA C 1 80 ? 26.854 23.569 62.843 1.00 59.13 402 ALA B C 1
ATOM 1926 O O . ALA C 1 80 ? 27.050 23.434 64.054 1.00 61.36 402 ALA B O 1
ATOM 1929 N N . ASP C 1 81 ? 25.718 24.041 62.352 1.00 60.69 403 ASP B N 1
ATOM 1930 C CA . ASP C 1 81 ? 24.626 24.419 63.222 1.00 61.49 403 ASP B CA 1
ATOM 1931 C C . ASP C 1 81 ? 23.507 23.405 63.170 1.00 62.00 403 ASP B C 1
ATOM 1932 O O . ASP C 1 81 ? 23.234 22.745 64.166 1.00 65.61 403 ASP B O 1
ATOM 1938 N N . THR C 1 82 ? 22.900 23.228 62.000 1.00 60.88 404 THR B N 1
ATOM 1939 C CA . THR C 1 82 ? 21.798 22.282 61.865 1.00 62.65 404 THR B CA 1
ATOM 1940 C C . THR C 1 82 ? 22.260 20.824 61.867 1.00 64.36 404 THR B C 1
ATOM 1941 O O . THR C 1 82 ? 21.457 19.911 62.090 1.00 67.30 404 THR B O 1
ATOM 1947 N N . GLN C 1 83 ? 23.554 20.612 61.632 1.00 62.43 405 GLN B N 1
ATOM 1948 C CA . GLN C 1 83 ? 24.121 19.267 61.560 1.00 60.69 405 GLN B CA 1
ATOM 1949 C C . GLN C 1 83 ? 23.484 18.505 60.396 1.00 59.68 405 GLN B C 1
ATOM 1950 O O . GLN C 1 83 ? 23.603 17.285 60.275 1.00 60.15 405 GLN B O 1
ATOM 1959 N N . GLU C 1 84 ? 22.853 19.270 59.513 1.00 57.54 406 GLU B N 1
ATOM 1960 C CA . GLU C 1 84 ? 22.183 18.747 58.338 1.00 56.15 406 GLU B CA 1
ATOM 1961 C C . GLU C 1 84 ? 23.210 18.439 57.257 1.00 55.16 406 GLU B C 1
ATOM 1962 O O . GLU C 1 84 ? 24.236 19.126 57.137 1.00 54.25 406 GLU B O 1
ATOM 1969 N N . THR C 1 85 ? 22.939 17.389 56.488 1.00 53.86 407 THR B N 1
ATOM 1970 C CA . THR C 1 85 ? 23.841 16.952 55.421 1.00 51.09 407 THR B CA 1
ATOM 1971 C C . THR C 1 85 ? 23.849 17.890 54.208 1.00 47.78 407 THR B C 1
ATOM 1972 O O . THR C 1 85 ? 22.826 18.068 53.540 1.00 45.99 407 THR B O 1
ATOM 1996 N N . ASP C 1 88 ? 27.650 14.601 50.548 1.00 37.81 410 ASP B N 1
ATOM 1997 C CA . ASP C 1 88 ? 27.888 13.220 50.971 1.00 37.27 410 ASP B CA 1
ATOM 1998 C C . ASP C 1 88 ? 28.494 12.500 49.786 1.00 37.06 410 ASP B C 1
ATOM 1999 O O . ASP C 1 88 ? 27.806 12.137 48.825 1.00 36.15 410 ASP B O 1
ATOM 2005 N N . HIS C 1 89 ? 29.799 12.305 49.847 1.00 35.27 411 HIS B N 1
ATOM 2006 C CA . HIS C 1 89 ? 30.483 11.640 48.767 1.00 33.07 411 HIS B CA 1
ATOM 2007 C C . HIS C 1 89 ? 31.063 10.298 49.146 1.00 30.52 411 HIS B C 1
ATOM 2008 O O . HIS C 1 89 ? 31.798 10.197 50.130 1.00 29.82 411 HIS B O 1
ATOM 2018 N N . PRO C 1 90 ? 30.662 9.229 48.441 1.00 28.14 412 PRO B N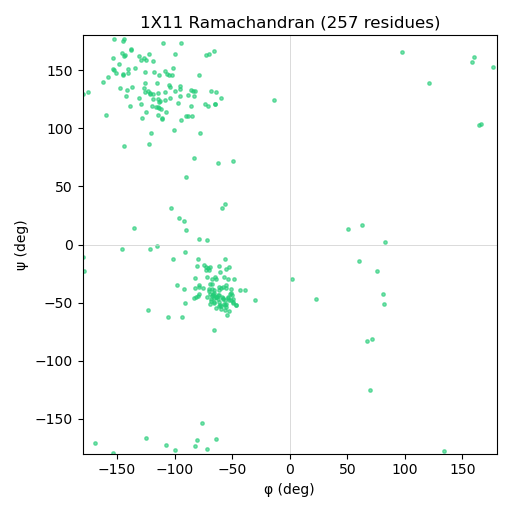 1
ATOM 2019 C CA . PRO C 1 90 ? 31.234 7.926 48.774 1.00 28.04 412 PRO B CA 1
ATOM 2020 C C . PRO C 1 90 ? 32.698 8.100 48.330 1.00 29.29 412 PRO B C 1
ATOM 2021 O O . PRO C 1 90 ? 32.945 8.609 47.227 1.00 28.74 412 PRO B O 1
ATOM 2025 N N . LEU C 1 91 ? 33.659 7.728 49.174 1.00 27.40 413 LEU B N 1
ATOM 2026 C CA . LEU C 1 91 ? 35.071 7.911 48.836 1.00 23.91 413 LEU B CA 1
ATOM 2027 C C . LEU C 1 91 ? 35.514 7.560 47.430 1.00 24.15 413 LEU B C 1
ATOM 2028 O O . LEU C 1 91 ? 36.363 8.252 46.882 1.00 26.60 413 LEU B O 1
ATOM 2034 N N . ARG C 1 92 ? 34.985 6.475 46.866 1.00 25.09 414 ARG B N 1
ATOM 2035 C CA . ARG C 1 92 ? 35.345 6.044 45.513 1.00 23.98 414 ARG B CA 1
ATOM 2036 C C . ARG C 1 92 ? 34.998 7.051 44.439 1.00 26.18 414 ARG B C 1
ATOM 2037 O O . ARG C 1 92 ? 35.445 6.920 43.315 1.00 32.47 414 ARG B O 1
ATOM 2051 N N . THR C 1 93 ? 34.108 7.987 44.738 1.00 29.70 415 THR B N 1
ATOM 2052 C CA . THR C 1 93 ? 33.761 9.016 43.763 1.00 32.13 415 THR B CA 1
ATOM 2053 C C . THR C 1 93 ? 34.702 10.216 43.964 1.00 36.16 415 THR B C 1
ATOM 2054 O O . THR C 1 93 ? 34.691 11.170 43.179 1.00 41.28 415 THR B O 1
ATOM 2060 N N . ILE C 1 94 ? 35.513 10.158 45.019 1.00 35.81 416 ILE B N 1
ATOM 2061 C CA . ILE C 1 94 ? 36.465 11.211 45.340 1.00 30.58 416 ILE B CA 1
ATOM 2062 C C . ILE C 1 94 ? 37.839 10.840 44.797 1.00 31.14 416 ILE B C 1
ATOM 2063 O O . ILE C 1 94 ? 38.416 9.812 45.141 1.00 28.18 416 ILE B O 1
ATOM 2069 N N . SER C 1 95 ? 38.350 11.711 43.941 1.00 32.65 417 SER B N 1
ATOM 2070 C CA . SER C 1 95 ? 39.635 11.507 43.308 1.00 33.87 417 SER B CA 1
ATOM 2071 C C . SER C 1 95 ? 40.828 12.140 44.014 1.00 32.85 417 SER B C 1
ATOM 2072 O O . SER C 1 95 ? 41.733 11.442 44.464 1.00 30.38 417 SER B O 1
ATOM 2077 N N . TYR C 1 96 ? 40.815 13.463 44.118 1.00 31.98 418 TYR B N 1
ATOM 2078 C CA . TYR C 1 96 ? 41.930 14.189 44.687 1.00 32.57 418 TYR B CA 1
ATOM 2079 C C . TYR C 1 96 ? 41.588 15.122 45.839 1.0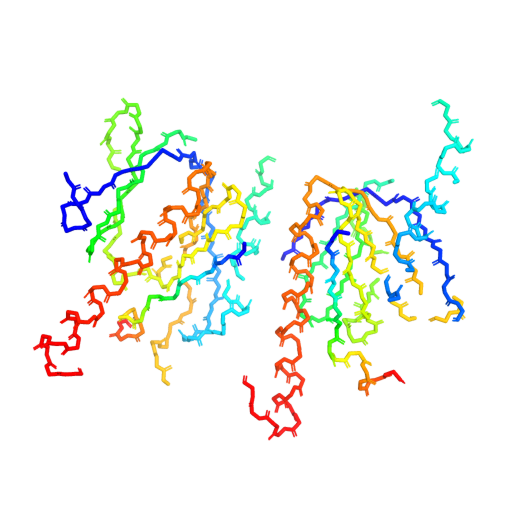0 33.56 418 TYR B C 1
ATOM 2080 O O . TYR C 1 96 ? 40.500 15.693 45.904 1.00 32.07 418 TYR B O 1
ATOM 2091 N N . ILE C 1 97 ? 42.546 15.258 46.747 1.00 32.74 419 ILE B N 1
ATOM 2092 C CA . ILE C 1 97 ? 42.407 16.127 47.889 1.00 32.31 419 ILE B CA 1
ATOM 2093 C C . ILE C 1 97 ? 43.735 16.878 48.058 1.00 34.27 419 ILE B C 1
ATOM 2094 O O . ILE C 1 97 ? 44.815 16.301 47.909 1.00 33.20 419 ILE B O 1
ATOM 2100 N N . ALA C 1 98 ? 43.653 18.181 48.304 1.00 34.54 420 ALA B N 1
ATOM 2101 C CA . ALA C 1 98 ? 44.849 18.982 48.464 1.00 32.79 420 ALA B CA 1
ATOM 2102 C C . ALA C 1 98 ? 44.696 20.127 49.428 1.00 36.83 420 ALA B C 1
ATOM 2103 O O . ALA C 1 98 ? 43.675 20.822 49.422 1.00 38.74 420 ALA B O 1
ATOM 2106 N N . ASP C 1 99 ? 45.693 20.286 50.292 1.00 42.48 421 ASP B N 1
ATOM 2107 C CA . ASP C 1 99 ? 45.699 21.394 51.225 1.00 46.04 421 ASP B CA 1
ATOM 2108 C C . ASP C 1 99 ? 46.778 22.341 50.726 1.00 46.86 421 ASP B C 1
ATOM 2109 O O . ASP C 1 99 ? 47.877 21.931 50.327 1.00 48.19 421 ASP B O 1
ATOM 2115 N N . ILE C 1 100 ? 46.350 23.574 50.511 1.00 47.98 422 ILE B N 1
ATOM 2116 C CA . ILE C 1 100 ? 47.213 24.625 50.020 1.00 45.54 422 ILE B CA 1
ATOM 2117 C C . ILE C 1 100 ? 47.183 25.720 51.079 1.00 47.12 422 ILE B C 1
ATOM 2118 O O . ILE C 1 100 ? 46.240 26.524 51.172 1.00 43.83 422 ILE B O 1
ATOM 2124 N N . GLY C 1 101 ? 48.190 25.669 51.941 1.00 48.95 423 GLY B N 1
ATOM 2125 C CA . GLY C 1 101 ? 48.299 26.644 53.000 1.00 51.34 423 GLY B CA 1
ATOM 2126 C C . GLY C 1 101 ? 47.183 26.479 53.999 1.00 53.12 423 GLY B C 1
ATOM 2127 O O . GLY C 1 101 ? 47.354 25.785 54.998 1.00 56.55 423 GLY B O 1
ATOM 2129 N N . ASN C 1 102 ? 46.024 27.054 53.703 1.00 54.16 424 ASN B N 1
ATOM 2130 C CA . ASN C 1 102 ? 44.882 26.994 54.617 1.00 55.33 424 ASN B CA 1
ATOM 2131 C C . ASN C 1 102 ? 43.525 26.669 53.964 1.00 50.18 424 ASN B C 1
ATOM 2132 O O . ASN C 1 102 ? 42.468 26.810 54.581 1.00 46.82 424 ASN B O 1
ATOM 2140 N N . ILE C 1 103 ? 43.569 26.190 52.734 1.00 43.50 425 ILE B N 1
ATOM 2141 C CA . ILE C 1 103 ? 42.364 25.843 52.012 1.00 42.08 425 ILE B CA 1
ATOM 2142 C C . ILE C 1 103 ? 42.397 24.339 51.706 1.00 41.59 425 ILE B C 1
ATOM 2143 O O . ILE C 1 103 ? 43.473 23.752 51.602 1.00 43.05 425 ILE B O 1
ATOM 2149 N N . VAL C 1 104 ? 41.236 23.694 51.652 1.00 38.74 426 VAL B N 1
ATOM 2150 C CA . VAL C 1 104 ? 41.180 22.272 51.309 1.00 36.30 426 VAL B CA 1
ATOM 2151 C C . VAL C 1 104 ? 40.358 22.137 50.024 1.00 36.25 426 VAL B C 1
ATOM 2152 O O . VAL C 1 104 ? 39.260 22.709 49.894 1.00 31.91 426 VAL B O 1
ATOM 2157 N N . VAL C 1 105 ? 40.916 21.427 49.055 1.00 32.63 427 VAL B N 1
ATOM 2158 C CA . VAL C 1 105 ? 40.231 21.238 47.797 1.00 30.45 427 VAL B CA 1
ATOM 2159 C C . VAL C 1 105 ? 39.888 19.776 47.660 1.00 29.56 427 VAL B C 1
ATOM 2160 O O . VAL C 1 105 ? 40.767 18.931 47.648 1.00 32.83 427 VAL B O 1
ATOM 2165 N N . LEU C 1 106 ? 38.599 19.483 47.603 1.00 31.11 428 LEU B N 1
ATOM 2166 C CA . LEU C 1 106 ? 38.122 18.123 47.462 1.00 29.46 428 LEU B CA 1
ATOM 2167 C C . LEU C 1 106 ? 37.589 17.991 46.052 1.00 27.33 428 LEU B C 1
ATOM 2168 O O . LEU C 1 106 ? 36.730 18.761 45.650 1.00 25.06 428 LEU B O 1
ATOM 2183 N N . ALA C 1 108 ? 35.632 15.606 43.550 1.00 34.52 430 ALA B N 1
ATOM 2184 C CA . ALA C 1 108 ? 34.718 14.467 43.402 1.00 32.73 430 ALA B CA 1
ATOM 2185 C C . ALA C 1 108 ? 34.070 14.493 42.009 1.00 33.79 430 ALA B C 1
ATOM 2186 O O . ALA C 1 108 ? 34.067 15.526 41.337 1.00 27.31 430 ALA B O 1
ATOM 2189 N N . ARG C 1 109 ? 33.524 13.361 41.573 1.00 38.69 431 ARG B N 1
ATOM 2190 C CA . ARG C 1 109 ? 32.902 13.291 40.247 1.00 45.84 431 ARG B CA 1
ATOM 2191 C C . ARG C 1 109 ? 31.414 13.658 40.159 1.00 47.88 431 ARG B C 1
ATOM 2192 O O . ARG C 1 109 ? 30.620 13.346 41.047 1.00 53.39 431 ARG B O 1
ATOM 2206 N N . TYR C 1 134 ? 29.517 19.363 36.995 1.00 67.86 456 TYR B N 1
ATOM 2207 C CA . TYR C 1 134 ? 29.595 19.345 35.495 1.00 66.88 456 TYR B CA 1
ATOM 2208 C C . TYR C 1 134 ? 30.049 17.975 34.997 1.00 64.48 456 TYR B C 1
ATOM 2209 O O . TYR C 1 134 ? 29.667 17.525 33.910 1.00 67.32 456 TYR B O 1
ATOM 2219 N N . LYS C 1 135 ? 30.839 17.297 35.819 1.00 59.36 457 LYS B N 1
ATOM 2220 C CA . LYS C 1 135 ? 31.361 15.955 35.555 1.00 53.36 457 LYS B CA 1
ATOM 2221 C C . LYS C 1 135 ? 32.160 15.719 36.828 1.00 50.48 457 LYS B C 1
ATOM 2222 O O . LYS C 1 135 ? 31.880 14.803 37.605 1.00 48.98 457 LYS B O 1
ATOM 2234 N N . ILE C 1 137 ? 33.641 17.911 40.379 1.00 37.60 459 ILE B N 1
ATOM 2235 C CA . ILE C 1 137 ? 33.268 19.069 41.209 1.00 33.76 459 ILE B CA 1
ATOM 2236 C C . ILE C 1 137 ? 34.354 19.324 42.256 1.00 33.61 459 ILE B C 1
ATOM 2237 O O . ILE C 1 137 ? 34.809 18.406 42.955 1.00 30.39 459 ILE B O 1
ATOM 2243 N N . CYS C 1 138 ? 34.774 20.575 42.345 1.00 29.64 460 CYS B N 1
ATOM 2244 C CA . CYS C 1 138 ? 35.831 20.942 43.266 1.00 25.99 460 CYS B CA 1
ATOM 2245 C C . CYS C 1 138 ? 35.280 21.733 44.441 1.00 22.94 460 CYS B C 1
ATOM 2246 O O . CYS C 1 138 ? 34.761 22.813 44.258 1.00 23.90 460 CYS B O 1
ATOM 2251 N N . HIS C 1 139 ? 35.348 21.173 45.639 1.00 22.43 461 HIS B N 1
ATOM 2252 C CA . HIS C 1 139 ? 34.867 21.872 46.825 1.00 26.32 461 HIS B CA 1
ATOM 2253 C C . HIS C 1 139 ? 36.016 22.573 47.520 1.00 29.47 461 HIS B C 1
ATOM 2254 O O . HIS C 1 139 ? 37.037 21.947 47.807 1.00 35.27 461 HIS B O 1
ATOM 2264 N N . VAL C 1 140 ? 35.852 23.866 47.783 1.00 27.76 462 VAL B N 1
ATOM 2265 C CA . VAL C 1 140 ? 36.891 24.642 48.422 1.00 26.64 462 VAL B CA 1
ATOM 2266 C C . VAL C 1 140 ? 36.454 25.047 49.806 1.00 26.67 462 VAL B C 1
ATOM 2267 O O . VAL C 1 140 ? 35.452 25.722 49.977 1.00 27.82 462 VAL B O 1
ATOM 2272 N N . PHE C 1 141 ? 37.182 24.560 50.798 1.00 31.69 463 PHE B N 1
ATOM 2273 C CA . PHE C 1 141 ? 36.909 24.851 52.205 1.00 34.23 463 PHE B CA 1
ATOM 2274 C C . PHE C 1 141 ? 38.128 25.564 52.806 1.00 34.62 463 PHE B C 1
ATOM 2275 O O . PHE C 1 141 ? 39.247 25.409 52.336 1.00 36.55 463 PHE B O 1
ATOM 2284 N N . GLU C 1 142 ? 37.919 26.287 53.891 1.00 35.54 464 GLU B N 1
ATOM 2285 C CA . GLU C 1 142 ? 39.010 26.974 54.541 1.00 35.19 464 GLU B CA 1
ATOM 2286 C C . GLU C 1 142 ? 39.040 26.489 55.980 1.00 33.48 464 GLU B C 1
ATOM 2287 O O . GLU C 1 142 ? 38.000 26.404 56.634 1.00 27.07 464 GLU B O 1
ATOM 2294 N N . SER C 1 143 ? 40.228 26.120 56.458 1.00 37.35 465 SER B N 1
ATOM 2295 C CA . SER C 1 143 ? 40.363 25.620 57.820 1.00 37.87 465 SER B CA 1
ATOM 2296 C C . SER C 1 143 ? 41.720 25.825 58.463 1.00 40.35 465 SER B C 1
ATOM 2297 O O . SER C 1 143 ? 42.744 26.059 57.803 1.00 34.71 465 SER B O 1
ATOM 2302 N N . GLU C 1 144 ? 41.665 25.743 59.784 1.00 45.66 466 GLU B N 1
ATOM 2303 C CA . GLU C 1 144 ? 42.805 25.863 60.684 1.00 53.67 466 GLU B CA 1
ATOM 2304 C C . GLU C 1 144 ? 43.531 24.515 60.662 1.00 55.21 466 GLU B C 1
ATOM 2305 O O . GLU C 1 144 ? 44.767 24.446 60.738 1.00 58.32 466 GLU B O 1
ATOM 2312 N N . ASP C 1 145 ? 42.750 23.447 60.531 1.00 52.57 467 ASP B N 1
ATOM 2313 C CA . ASP C 1 145 ? 43.292 22.098 60.492 1.00 47.06 467 ASP B CA 1
ATOM 2314 C C . ASP C 1 145 ? 43.297 21.580 59.045 1.00 43.98 467 ASP B C 1
ATOM 2315 O O . ASP C 1 145 ? 43.222 20.373 58.803 1.00 43.33 467 ASP B O 1
ATOM 2321 N N . ALA C 1 146 ? 43.465 22.496 58.091 1.00 40.08 468 ALA B N 1
ATOM 2322 C CA . ALA C 1 146 ? 43.474 22.181 56.669 1.00 38.72 468 ALA B CA 1
ATOM 2323 C C . ALA C 1 146 ? 44.449 21.101 56.240 1.00 40.85 468 ALA B C 1
ATOM 2324 O O . ALA C 1 146 ? 44.195 20.407 55.267 1.00 43.81 468 ALA B O 1
ATOM 2327 N N . GLN C 1 147 ? 45.566 20.961 56.942 1.00 43.70 469 GLN B N 1
ATOM 2328 C CA . GLN C 1 147 ? 46.544 19.933 56.606 1.00 44.35 469 GLN B CA 1
ATOM 2329 C C . GLN C 1 147 ? 46.127 18.593 57.207 1.00 41.26 469 GLN B C 1
ATOM 2330 O O . GLN C 1 147 ? 46.277 17.544 56.582 1.00 40.72 469 GLN B O 1
ATOM 2339 N N . LEU C 1 148 ? 45.569 18.639 58.410 1.00 37.61 470 LEU B N 1
ATOM 2340 C CA . LEU C 1 148 ? 45.115 17.436 59.106 1.00 35.66 470 LEU B CA 1
ATOM 2341 C C . LEU C 1 148 ? 43.859 16.850 58.457 1.00 33.93 470 LEU B C 1
ATOM 2342 O O . LEU C 1 148 ? 43.617 15.653 58.546 1.00 37.42 470 LEU B O 1
ATOM 2348 N N . ILE C 1 149 ? 43.061 17.699 57.821 1.00 31.21 471 ILE B N 1
ATOM 2349 C CA . ILE C 1 149 ? 41.856 17.268 57.124 1.00 26.93 471 ILE B CA 1
ATOM 2350 C C . ILE C 1 149 ? 42.290 16.528 55.852 1.00 29.16 471 ILE B C 1
ATOM 2351 O O . ILE C 1 149 ? 41.755 15.463 55.525 1.00 31.70 471 ILE B O 1
ATOM 2357 N N . ALA C 1 150 ? 43.253 17.096 55.129 1.00 29.41 472 ALA B N 1
ATOM 2358 C CA . ALA C 1 150 ? 43.779 16.476 53.912 1.00 32.63 472 ALA B CA 1
ATOM 2359 C C . ALA C 1 150 ? 44.510 15.165 54.283 1.00 34.96 472 ALA B C 1
ATOM 2360 O O . ALA C 1 150 ? 44.236 14.094 53.703 1.00 35.23 472 ALA B O 1
ATOM 2363 N N . GLN C 1 151 ? 45.419 15.248 55.259 1.00 34.21 473 GLN B N 1
ATOM 2364 C CA . GLN C 1 151 ? 46.155 14.075 55.727 1.00 33.81 473 GLN B CA 1
ATOM 2365 C C . GLN C 1 151 ? 45.155 12.981 56.095 1.00 32.36 473 GLN B C 1
ATOM 2366 O O . GLN C 1 151 ? 45.331 11.835 55.691 1.00 34.48 473 GLN B O 1
ATOM 2375 N N . SER C 1 152 ? 44.121 13.342 56.860 1.00 28.47 474 SER B N 1
ATOM 2376 C CA . SER C 1 152 ? 43.084 12.394 57.276 1.00 28.17 474 SER B CA 1
ATOM 2377 C C . SER C 1 152 ? 42.331 11.790 56.103 1.00 27.21 474 SER B C 1
ATOM 2378 O O . SER C 1 152 ? 42.066 10.578 56.095 1.00 28.71 474 SER B O 1
ATOM 2383 N N . ILE C 1 153 ? 41.974 12.616 55.122 1.00 24.11 475 ILE B N 1
ATOM 2384 C CA . ILE C 1 153 ? 41.263 12.108 53.966 1.00 22.36 475 ILE B CA 1
ATOM 2385 C C . ILE C 1 153 ? 42.155 11.228 53.106 1.00 23.80 475 ILE B C 1
ATOM 2386 O O . ILE C 1 153 ? 41.694 10.244 52.541 1.00 24.40 475 ILE B O 1
ATOM 2392 N N . GLY C 1 154 ? 43.440 11.561 53.033 1.00 27.06 476 GLY B N 1
ATOM 2393 C CA . GLY C 1 154 ? 44.367 10.730 52.275 1.00 24.85 476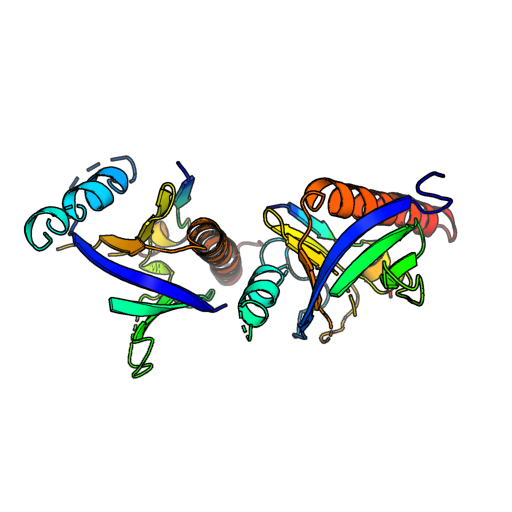 GLY B CA 1
ATOM 2394 C C . GLY C 1 154 ? 44.542 9.378 52.971 1.00 23.36 476 GLY B C 1
ATOM 2395 O O . GLY C 1 154 ? 44.656 8.346 52.326 1.00 22.51 476 GLY B O 1
ATOM 2397 N N . GLN C 1 155 ? 44.578 9.389 54.301 1.00 25.09 477 GLN B N 1
ATOM 2398 C CA . GLN C 1 155 ? 44.721 8.164 55.070 1.00 24.71 477 GLN B CA 1
ATOM 2399 C C . GLN C 1 155 ? 43.486 7.336 54.805 1.00 24.31 477 GLN B C 1
ATOM 2400 O O . GLN C 1 155 ? 43.577 6.136 54.506 1.00 26.02 477 GLN B O 1
ATOM 2409 N N . ALA C 1 156 ? 42.332 7.993 54.845 1.00 23.45 478 ALA B N 1
ATOM 2410 C CA . ALA C 1 156 ? 41.072 7.309 54.567 1.00 24.32 478 ALA B CA 1
ATOM 2411 C C . ALA C 1 156 ? 41.214 6.607 53.210 1.00 23.55 478 ALA B C 1
ATOM 2412 O O . ALA C 1 156 ? 40.910 5.412 53.088 1.00 21.54 478 ALA B O 1
ATOM 2415 N N . PHE C 1 157 ? 41.757 7.326 52.224 1.00 24.06 479 PHE B N 1
ATOM 2416 C CA . PHE C 1 157 ? 41.975 6.768 50.896 1.00 22.81 479 PHE B CA 1
ATOM 2417 C C . PHE C 1 157 ? 42.754 5.470 51.037 1.00 26.11 479 PHE B C 1
ATOM 2418 O O . PHE C 1 157 ? 42.244 4.417 50.660 1.00 31.72 479 PHE B O 1
ATOM 2427 N N . SER C 1 158 ? 43.937 5.531 51.657 1.00 25.73 480 SER B N 1
ATOM 2428 C CA . SER C 1 158 ? 44.805 4.361 51.839 1.00 25.85 480 SER B CA 1
ATOM 2429 C C . SER C 1 158 ? 44.115 3.125 52.412 1.00 27.37 480 SER B C 1
ATOM 2430 O O . SER C 1 158 ? 44.217 2.023 51.860 1.00 24.16 480 SER B O 1
ATOM 2435 N N . VAL C 1 159 ? 43.382 3.321 53.500 1.00 29.03 481 VAL B N 1
ATOM 2436 C CA . VAL C 1 159 ? 42.686 2.217 54.140 1.00 28.12 481 VAL B CA 1
ATOM 2437 C C . VAL C 1 159 ? 41.591 1.674 53.223 1.00 29.47 481 VAL B C 1
ATOM 2438 O O . VAL C 1 159 ? 41.555 0.476 52.945 1.00 28.87 481 VAL B O 1
ATOM 2443 N N . ALA C 1 160 ? 40.760 2.572 52.692 1.00 31.83 482 ALA B N 1
ATOM 2444 C CA . ALA C 1 160 ? 39.666 2.201 51.787 1.00 32.47 482 ALA B CA 1
ATOM 2445 C C . ALA C 1 160 ? 40.196 1.406 50.598 1.00 31.17 482 ALA B C 1
ATOM 2446 O O . ALA C 1 160 ? 39.557 0.466 50.123 1.00 29.69 482 ALA B O 1
ATOM 2449 N N . TYR C 1 161 ? 41.372 1.785 50.124 1.00 31.45 483 TYR B N 1
ATOM 2450 C CA . TYR C 1 161 ? 41.986 1.106 49.000 1.00 31.57 483 TYR B CA 1
ATOM 2451 C C . TYR C 1 161 ? 42.448 -0.303 49.414 1.00 32.80 483 TYR B C 1
ATOM 2452 O O . TYR C 1 161 ? 42.278 -1.259 48.646 1.00 30.18 483 TYR B O 1
ATOM 2463 N N . GLN C 1 162 ? 42.999 -0.438 50.629 1.00 32.12 484 GLN B N 1
ATOM 2464 C CA . GLN C 1 162 ? 43.451 -1.747 51.139 1.00 30.98 484 GLN B CA 1
ATOM 2465 C C . GLN C 1 162 ? 42.238 -2.671 51.225 1.00 30.61 484 GLN B C 1
ATOM 2466 O O . GLN C 1 162 ? 42.297 -3.850 50.867 1.00 28.43 484 GLN B O 1
ATOM 2475 N N . GLU C 1 163 ? 41.138 -2.135 51.729 1.00 31.26 485 GLU B N 1
ATOM 2476 C CA . GLU C 1 163 ? 39.910 -2.911 51.813 1.00 35.65 485 GLU B CA 1
ATOM 2477 C C . GLU C 1 163 ? 39.441 -3.283 50.389 1.00 37.24 485 GLU B C 1
ATOM 2478 O O . GLU C 1 163 ? 39.073 -4.434 50.133 1.00 39.85 485 GLU B O 1
ATOM 2485 N N . PHE C 1 164 ? 39.467 -2.322 49.465 1.00 36.48 486 PHE B N 1
ATOM 2486 C CA . PHE C 1 164 ? 39.051 -2.584 48.095 1.00 35.68 486 PHE B CA 1
ATOM 2487 C C . PHE C 1 164 ? 39.900 -3.717 47.507 1.00 38.40 486 PHE B C 1
ATOM 2488 O O . PHE C 1 164 ? 39.368 -4.660 46.905 1.00 41.45 486 PHE B O 1
ATOM 2497 N N . LEU C 1 165 ? 41.213 -3.638 47.693 1.00 38.56 487 LEU B N 1
ATOM 2498 C CA . LEU C 1 165 ? 42.109 -4.668 47.182 1.00 37.78 487 LEU B CA 1
ATOM 2499 C C . LEU C 1 165 ? 41.713 -5.998 47.832 1.00 40.91 487 LEU B C 1
ATOM 2500 O O . LEU C 1 165 ? 41.392 -6.975 47.143 1.00 43.80 487 LEU B O 1
ATOM 2506 N N . ARG C 1 166 ? 41.633 -5.995 49.156 1.00 39.86 488 ARG B N 1
ATOM 2507 C CA . ARG C 1 166 ? 41.272 -7.187 49.912 1.00 40.00 488 ARG B CA 1
ATOM 2508 C C . ARG C 1 166 ? 40.054 -7.900 49.332 1.00 37.18 488 ARG B C 1
ATOM 2509 O O . ARG C 1 166 ? 40.106 -9.078 49.005 1.00 37.28 488 ARG B O 1
ATOM 2523 N N . ALA C 1 167 ? 38.981 -7.163 49.123 1.00 37.21 489 ALA B N 1
ATOM 2524 C CA . ALA C 1 167 ? 37.758 -7.753 48.595 1.00 39.15 489 ALA B CA 1
ATOM 2525 C C . ALA C 1 167 ? 37.912 -8.385 47.219 1.00 38.25 489 ALA B C 1
ATOM 2526 O O . ALA C 1 167 ? 37.142 -9.265 46.848 1.00 40.86 489 ALA B O 1
ATOM 2529 N N . ASN C 1 168 ? 38.904 -7.952 46.460 1.00 41.34 490 ASN B N 1
ATOM 2530 C CA . ASN C 1 168 ? 39.120 -8.495 45.116 1.00 44.16 490 ASN B CA 1
ATOM 2531 C C . ASN C 1 168 ? 40.046 -9.720 45.058 1.00 43.19 490 ASN B C 1
ATOM 2532 O O . ASN C 1 168 ? 40.505 -10.128 43.983 1.00 42.99 490 ASN B O 1
ATOM 2540 N N . GLY C 1 169 ? 40.335 -10.298 46.216 1.00 44.56 491 GLY B N 1
ATOM 2541 C CA . GLY C 1 169 ? 41.208 -11.458 46.257 1.00 43.81 491 GLY B CA 1
ATOM 2542 C C . GLY C 1 169 ? 42.681 -11.091 46.234 1.00 42.88 491 GLY B C 1
ATOM 2543 O O . GLY C 1 169 ? 43.534 -11.977 46.193 1.00 40.04 491 GLY B O 1
ATOM 2545 N N . ILE C 1 170 ? 42.979 -9.793 46.229 1.00 43.06 492 ILE B N 1
ATOM 2546 C CA . ILE C 1 170 ? 44.357 -9.298 46.220 1.00 43.99 492 ILE B CA 1
ATOM 2547 C C . ILE C 1 170 ? 44.704 -9.017 47.669 1.00 47.72 492 ILE B C 1
ATOM 2548 O O . ILE C 1 170 ? 43.950 -8.348 48.360 1.00 49.41 492 ILE B O 1
ATOM 2554 N N . ASN C 1 171 ? 45.874 -9.454 48.102 1.00 53.97 493 ASN B N 1
ATOM 2555 C CA . ASN C 1 171 ? 46.259 -9.300 49.492 1.00 61.60 493 ASN B CA 1
ATOM 2556 C C . ASN C 1 171 ? 46.995 -8.034 49.869 1.00 63.92 493 ASN B C 1
ATOM 2557 O O . ASN C 1 171 ? 48.158 -7.854 49.508 1.00 65.61 493 ASN B O 1
ATOM 2565 N N . PRO C 1 172 ? 46.333 -7.151 50.630 1.00 65.42 494 PRO B N 1
ATOM 2566 C CA . PRO C 1 172 ? 46.871 -5.882 51.100 1.00 67.84 494 PRO B CA 1
ATOM 2567 C C . PRO C 1 172 ? 47.091 -5.916 52.616 1.00 73.35 494 PRO B C 1
ATOM 2568 O O . PRO C 1 172 ? 46.360 -5.269 53.394 1.00 78.49 494 PRO B O 1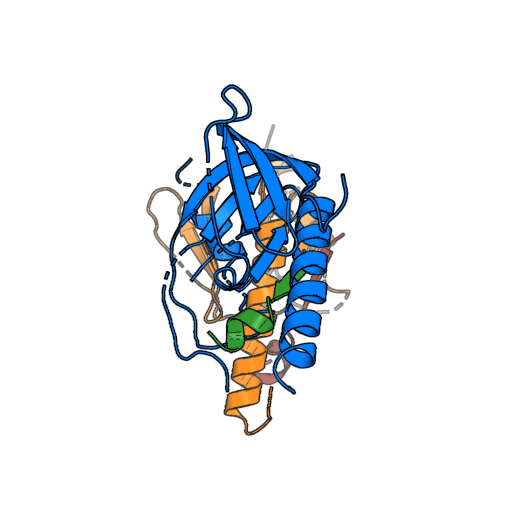
ATOM 2572 N N . GLN D 2 1 ? 50.862 22.965 47.212 1.00 73.60 1 GLN D N 1
ATOM 2573 C CA . GLN D 2 1 ? 51.648 22.536 48.400 1.00 73.53 1 GLN D CA 1
ATOM 2574 C C . GLN D 2 1 ? 51.477 21.031 48.723 1.00 71.51 1 GLN D C 1
ATOM 2575 O O . GLN D 2 1 ? 52.387 20.244 48.461 1.00 71.49 1 GLN D O 1
ATOM 2586 N N . ASN D 2 2 ? 50.321 20.615 49.231 1.00 68.67 2 ASN D N 1
ATOM 2587 C CA . ASN D 2 2 ? 50.109 19.193 49.519 1.00 65.45 2 ASN D CA 1
ATOM 2588 C C . ASN D 2 2 ? 48.915 18.648 48.752 1.00 63.13 2 ASN D C 1
ATOM 2589 O O . ASN D 2 2 ? 47.851 19.271 48.742 1.00 62.12 2 ASN D O 1
ATOM 2597 N N . GLY D 2 3 ? 49.109 17.520 48.069 1.00 60.30 3 GLY D N 1
ATOM 2598 C CA . GLY D 2 3 ? 48.041 16.906 47.288 1.00 57.31 3 GLY D CA 1
ATOM 2599 C C . GLY D 2 3 ? 48.053 15.393 47.414 1.00 54.18 3 GLY D C 1
ATOM 2600 O O . GLY D 2 3 ? 49.129 14.801 47.574 1.00 56.78 3 GLY D O 1
ATOM 2602 N N . TYR D 2 4 ? 46.873 14.766 47.358 1.00 49.03 4 TYR D N 1
ATOM 2603 C CA . TYR D 2 4 ? 46.741 13.299 47.502 1.00 41.62 4 TYR D CA 1
ATOM 2604 C C . TYR D 2 4 ? 45.693 12.721 46.569 1.00 36.32 4 TYR D C 1
ATOM 2605 O O . TYR D 2 4 ? 44.559 13.180 46.541 1.00 34.45 4 TYR D O 1
ATOM 2616 N N . GLU D 2 5 ? 46.059 11.647 45.889 1.00 38.20 5 GLU D N 1
ATOM 2617 C CA . GLU D 2 5 ? 45.172 10.978 44.947 1.00 41.25 5 GLU D CA 1
ATOM 2618 C C . GLU D 2 5 ? 44.555 9.708 45.554 1.00 42.21 5 GLU D C 1
ATOM 2619 O O . GLU D 2 5 ? 45.128 9.068 46.456 1.00 41.88 5 GLU D O 1
ATOM 2626 N N . ASN D 2 6 ? 43.366 9.361 45.078 1.00 41.51 6 ASN D N 1
ATOM 2627 C CA . ASN D 2 6 ? 42.665 8.182 45.571 1.00 40.20 6 ASN D CA 1
ATOM 2628 C C . ASN D 2 6 ? 42.844 7.020 44.602 1.00 35.81 6 ASN D C 1
ATOM 2629 O O . ASN D 2 6 ? 42.109 6.881 43.622 1.00 29.64 6 ASN D O 1
ATOM 2637 N N . PRO D 2 7 ? 43.789 6.122 44.912 1.00 34.39 7 PRO D N 1
ATOM 2638 C CA . PRO D 2 7 ? 44.048 4.971 44.049 1.00 32.91 7 PRO D CA 1
ATOM 2639 C C . PRO D 2 7 ? 42.824 4.123 43.707 1.00 31.68 7 PRO D C 1
ATOM 2640 O O . PRO D 2 7 ? 42.845 3.379 42.731 1.00 34.05 7 PRO D O 1
ATOM 2644 N N . THR D 2 8 ? 41.765 4.249 44.489 1.00 28.24 8 THR D N 1
ATOM 2645 C CA . THR D 2 8 ? 40.559 3.465 44.271 1.00 29.25 8 THR D CA 1
ATOM 2646 C C . THR D 2 8 ? 39.645 4.070 43.195 1.00 31.99 8 THR D C 1
ATOM 2647 O O . THR D 2 8 ? 38.968 3.347 42.463 1.00 35.48 8 THR D O 1
ATOM 2653 N N . TYR D 2 9 ? 39.694 5.388 43.047 1.00 31.42 9 TYR D N 1
ATOM 2654 C CA . TYR D 2 9 ? 38.872 6.101 42.078 1.00 31.35 9 TYR D CA 1
ATOM 2655 C C . TYR D 2 9 ? 38.908 5.546 40.642 1.00 34.29 9 TYR D C 1
ATOM 2656 O O . TYR D 2 9 ? 37.863 5.428 39.994 1.00 35.57 9 TYR D O 1
ATOM 2667 N N . LYS D 2 10 ? 40.098 5.196 40.155 1.00 37.06 10 LYS D N 1
ATOM 2668 C CA . LYS D 2 10 ? 40.304 4.654 38.802 1.00 38.09 10 LYS D CA 1
ATOM 2669 C C . LYS D 2 10 ? 39.284 3.569 38.514 1.00 41.06 10 LYS D C 1
ATOM 2670 O O . LYS D 2 10 ? 38.608 3.566 37.489 1.00 45.04 10 LYS D O 1
ATOM 2680 N N . PHE D 2 11 ? 39.223 2.626 39.443 1.00 43.33 11 PHE D N 1
ATOM 2681 C CA . PHE D 2 11 ? 38.362 1.449 39.370 1.00 46.19 11 PHE D CA 1
ATOM 2682 C C . PHE D 2 11 ? 36.855 1.599 39.171 1.00 44.45 11 PHE D C 1
ATOM 2683 O O . PHE D 2 11 ? 36.192 0.677 38.704 1.00 43.52 11 PHE D O 1
ATOM 2692 N N . PHE D 2 12 ? 36.317 2.763 39.488 1.00 46.61 12 PHE D N 1
ATOM 2693 C CA . PHE D 2 12 ? 34.894 2.992 39.335 1.00 45.38 12 PHE D CA 1
ATOM 2694 C C . PHE D 2 12 ? 34.659 4.174 38.401 1.00 51.99 12 PHE D C 1
ATOM 2695 O O . PHE D 2 12 ? 33.514 4.541 38.127 1.00 55.17 12 PHE D O 1
ATOM 2704 N N . GLU D 2 13 ? 35.754 4.800 37.977 1.00 58.07 13 GLU D N 1
ATOM 2705 C CA . GLU D 2 13 ? 35.738 5.928 37.050 1.00 64.66 13 GLU D CA 1
ATOM 2706 C C . GLU D 2 13 ? 35.382 5.430 35.642 1.00 67.78 13 GLU D C 1
ATOM 2707 O O . GLU D 2 13 ? 34.191 5.105 35.406 1.00 69.87 13 GLU D O 1
#

CATH classification: 2.30.29.30

Radius of gyration: 20.83 Å; Cα contacts (8 Å, |Δi|>4): 575; chains: 4; bounding box: 49×62×58 Å

Organism: Homo sapiens (NCBI:txid9606)

GO terms:
  GO:0005515 protein binding (F, IPI)
  GO:0008021 synaptic vesicle (C, TAS)
  GO:0065003 protein-containing complex assembly (P, TAS)
  GO:0006886 intracellular protein transport (P, TAS)
  GO:0007155 cell adhesion (P, TAS)
  GO:0007268 chemical synaptic transmission (P, TAS)
  GO:0007399 nervous system development (P, TAS)
  GO:0008088 axo-dendritic transport (P, TAS)
  GO:0005829 cytosol (C, TAS)
  GO:0042802 identical protein binding (F, IPI)
  GO:0005794 Golgi apparatus (C, IDA)

Secondary structure (DSSP, 8-state):
--TTT-EEEEEEEEEEE-----SS--TTT--HHHHHHHH----EEEEEE-SSEEEEEETTT----EEGGG--EEEEETTEEE-----------EEEEE-TTHHHHHHHHHHHHHHHHHHHHHHT--/-EEEEEEEEEE------HHHHHHHH--HHHH---EEEEEE-SSEEEEEETTT----EEGGG--EEEEETTEEE----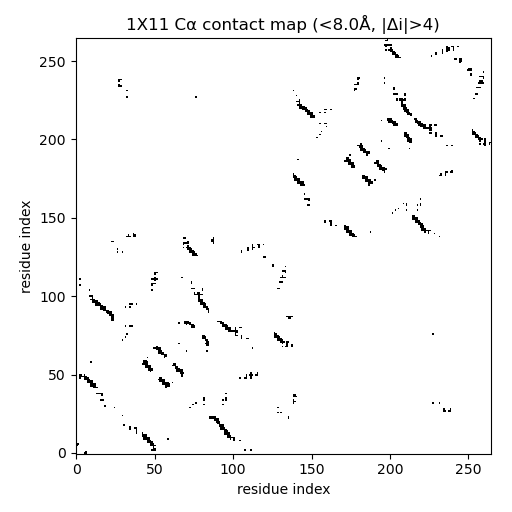--EEEEE-TTHHHHHHHHHHHHHHHHHHHHHHTT---/-EEEE-TTGGG-/-EEEE-TTGGGG-